Protein AF-K0T7V9-F1 (afdb_monomer_lite)

Structure (mmCIF, N/CA/C/O backbone):
data_AF-K0T7V9-F1
#
_entry.id   AF-K0T7V9-F1
#
loop_
_atom_site.group_PDB
_atom_site.id
_atom_site.type_symbol
_atom_site.label_atom_id
_atom_site.label_alt_id
_atom_site.label_comp_id
_atom_site.label_asym_id
_atom_site.label_entity_id
_atom_site.label_seq_id
_atom_site.pdbx_PDB_ins_code
_atom_site.Cartn_x
_atom_site.Cartn_y
_atom_site.Cartn_z
_atom_site.occupancy
_atom_site.B_iso_or_equiv
_atom_site.auth_seq_id
_atom_site.auth_comp_id
_atom_site.auth_asym_id
_atom_site.auth_atom_id
_atom_site.pdbx_PDB_model_num
ATOM 1 N N . MET A 1 1 ? -18.370 13.567 16.093 1.00 39.47 1 MET A N 1
ATOM 2 C CA . MET A 1 1 ? -17.432 13.351 14.976 1.00 39.47 1 MET A CA 1
ATOM 3 C C . MET A 1 1 ? -16.786 14.687 14.687 1.00 39.47 1 MET A C 1
ATOM 5 O O . MET A 1 1 ? -17.457 15.531 14.109 1.00 39.47 1 MET A O 1
ATOM 9 N N . ASP A 1 2 ? -15.537 14.878 15.103 1.00 28.16 2 ASP A N 1
ATOM 10 C CA . ASP A 1 2 ? -14.695 15.935 14.540 1.00 28.16 2 ASP A CA 1
ATOM 11 C C . ASP A 1 2 ? -13.998 15.331 13.321 1.00 28.16 2 ASP A C 1
ATOM 13 O O . ASP A 1 2 ? -12.898 14.793 13.402 1.00 28.16 2 ASP A O 1
ATOM 17 N N . VAL A 1 3 ? -14.702 15.325 12.187 1.00 36.06 3 VAL A N 1
ATOM 18 C CA . VAL A 1 3 ? -14.041 15.102 10.898 1.00 36.06 3 VAL A CA 1
ATOM 19 C C . VAL A 1 3 ? -13.140 16.321 10.691 1.00 36.06 3 VAL A C 1
ATOM 21 O O . VAL A 1 3 ? -13.656 17.438 10.788 1.00 36.06 3 VAL A O 1
ATOM 24 N N . PRO A 1 4 ? -11.824 16.163 10.452 1.00 30.08 4 PRO A N 1
ATOM 25 C CA . PRO A 1 4 ? -10.935 17.298 10.247 1.00 30.08 4 PRO A CA 1
ATOM 26 C C . PRO A 1 4 ? -11.534 18.259 9.217 1.00 30.08 4 PRO A C 1
ATOM 28 O O . PRO A 1 4 ? -11.883 17.857 8.106 1.00 30.08 4 PRO A O 1
ATOM 31 N N . THR A 1 5 ? -11.675 19.532 9.591 1.00 34.44 5 THR A N 1
ATOM 32 C CA . THR A 1 5 ? -12.405 20.561 8.828 1.00 34.44 5 THR A CA 1
ATOM 33 C C . THR A 1 5 ? -11.849 20.781 7.413 1.00 34.44 5 THR A C 1
ATOM 35 O O . THR A 1 5 ? -12.513 21.382 6.579 1.00 34.44 5 THR A O 1
ATOM 38 N N . SER A 1 6 ? -10.665 20.245 7.101 1.00 36.41 6 SER A N 1
ATOM 39 C CA . SER A 1 6 ? -10.058 20.250 5.765 1.00 36.41 6 SER A CA 1
ATOM 40 C C . SER A 1 6 ? -10.760 19.357 4.730 1.00 36.41 6 SER A C 1
ATOM 42 O O . SER A 1 6 ? -10.364 19.378 3.569 1.00 36.41 6 SER A O 1
ATOM 44 N N . TYR A 1 7 ? -11.766 18.566 5.122 1.00 37.56 7 TYR A N 1
ATOM 45 C CA . TYR A 1 7 ? -12.492 17.638 4.237 1.00 37.56 7 TYR A CA 1
ATOM 46 C C . TYR A 1 7 ? -13.877 18.128 3.795 1.00 37.56 7 TYR A C 1
ATOM 48 O O . TYR A 1 7 ? -14.579 17.438 3.053 1.00 37.56 7 TYR A O 1
ATOM 56 N N . HIS A 1 8 ? -14.283 19.316 4.231 1.00 38.56 8 HIS A N 1
ATOM 57 C CA . HIS A 1 8 ? -15.544 19.921 3.839 1.00 38.56 8 HIS A CA 1
ATOM 58 C C . HIS A 1 8 ? -15.284 20.991 2.789 1.00 38.56 8 HIS A C 1
ATOM 60 O O . HIS A 1 8 ? -14.971 22.111 3.157 1.00 38.56 8 HIS A O 1
ATOM 66 N N . GLU A 1 9 ? -15.399 20.646 1.505 1.00 38.31 9 GLU A N 1
ATOM 67 C CA . GLU A 1 9 ? -16.155 21.428 0.513 1.00 38.31 9 GLU A CA 1
ATOM 68 C C . GLU A 1 9 ? -15.968 20.863 -0.907 1.00 38.31 9 GLU A C 1
ATOM 70 O O . GLU A 1 9 ? -14.867 20.541 -1.337 1.00 38.31 9 GLU A O 1
ATOM 75 N N . GLU A 1 10 ? -17.098 20.763 -1.612 1.00 38.19 10 GLU A N 1
ATOM 76 C CA . GLU A 1 10 ? -17.271 20.420 -3.031 1.00 38.19 10 GLU A CA 1
ATOM 77 C C . GLU A 1 10 ? -17.163 18.929 -3.429 1.00 38.19 10 GLU A C 1
ATOM 79 O O . GLU A 1 10 ? -16.102 18.384 -3.706 1.00 38.19 10 GLU A O 1
ATOM 84 N N . TYR A 1 11 ? -18.349 18.314 -3.573 1.00 36.91 11 TYR A N 1
ATOM 85 C CA . TYR A 1 11 ? -18.648 16.985 -4.137 1.00 36.91 11 TYR A CA 1
ATOM 86 C C . TYR A 1 11 ? -18.314 15.769 -3.252 1.00 36.91 11 TYR A C 1
ATOM 88 O O . TYR A 1 11 ? -17.243 15.186 -3.328 1.00 36.91 11 TYR A O 1
ATOM 96 N N . GLY A 1 12 ? -19.298 15.323 -2.455 1.00 39.62 12 GLY A N 1
ATOM 97 C CA . GLY A 1 12 ? -19.346 13.958 -1.910 1.00 39.62 12 GLY A CA 1
ATOM 98 C C . GLY A 1 12 ? -18.107 13.526 -1.117 1.00 39.62 12 GLY A C 1
ATOM 99 O O . GLY A 1 12 ? -17.434 12.580 -1.504 1.00 39.62 12 GLY A O 1
ATOM 100 N N . ALA A 1 13 ? -17.828 14.168 0.021 1.00 38.69 13 ALA A N 1
ATOM 101 C CA . ALA A 1 13 ? -16.636 13.905 0.843 1.00 38.69 13 ALA A CA 1
ATOM 102 C C . ALA A 1 13 ? -16.494 12.449 1.357 1.00 38.69 13 ALA A C 1
ATOM 104 O O . ALA A 1 13 ? -15.407 12.038 1.746 1.00 38.69 13 ALA A O 1
ATOM 105 N N . LEU A 1 14 ? -17.563 11.641 1.315 1.00 44.44 14 LEU A N 1
ATOM 106 C CA . LEU A 1 14 ? -17.523 10.199 1.616 1.00 44.44 14 LEU A CA 1
ATOM 107 C C . LEU A 1 14 ? -17.459 9.301 0.371 1.00 44.44 14 LEU A C 1
ATOM 109 O O . LEU A 1 14 ? -17.225 8.105 0.494 1.00 44.44 14 LEU A O 1
ATOM 113 N N . GLN A 1 15 ? -17.635 9.856 -0.830 1.00 42.88 15 GLN A N 1
ATOM 114 C CA . GLN A 1 15 ? -17.506 9.112 -2.085 1.00 42.88 15 GLN A CA 1
ATOM 115 C C . GLN A 1 15 ? -16.033 8.841 -2.443 1.00 42.88 15 GLN A C 1
ATOM 117 O O . GLN A 1 15 ? -15.761 7.919 -3.205 1.00 42.88 15 GLN A O 1
ATOM 122 N N . PHE A 1 16 ? -15.093 9.603 -1.862 1.00 41.16 16 PHE A N 1
ATOM 123 C CA . PHE A 1 16 ? -13.664 9.586 -2.212 1.00 41.16 16 PHE A CA 1
ATOM 124 C C . PHE A 1 16 ? -12.703 9.398 -1.035 1.00 41.16 16 PHE A C 1
ATOM 126 O O . PHE A 1 16 ? -11.505 9.615 -1.186 1.00 41.16 16 PHE A O 1
ATOM 133 N N . GLY A 1 17 ? -13.179 8.933 0.117 1.00 50.97 17 GLY A N 1
ATOM 134 C CA . GLY A 1 17 ? -12.292 8.308 1.092 1.00 50.97 17 GLY A CA 1
ATOM 135 C C . GLY A 1 17 ? -12.333 6.792 0.931 1.00 50.97 17 GLY A C 1
ATOM 136 O O . GLY A 1 17 ? -12.879 6.152 1.829 1.00 50.97 17 GLY A O 1
ATOM 137 N N . PRO A 1 18 ? -11.804 6.170 -0.152 1.00 53.16 18 PRO A N 1
ATOM 138 C CA . PRO A 1 18 ? -11.846 4.714 -0.317 1.00 53.16 18 PRO A CA 1
ATOM 139 C C . PRO A 1 18 ? -11.142 3.973 0.830 1.00 53.16 18 PRO A C 1
ATOM 141 O O . PRO A 1 18 ? -11.230 2.753 0.923 1.00 53.16 18 PRO A O 1
ATOM 144 N N . PHE A 1 19 ? -10.486 4.687 1.742 1.00 64.25 19 PHE A N 1
ATOM 145 C CA . PHE A 1 19 ? -9.672 4.154 2.823 1.00 64.25 19 PHE A CA 1
ATOM 146 C C . PHE A 1 19 ? -10.293 4.306 4.220 1.00 64.25 19 PHE A C 1
ATOM 148 O O . PHE A 1 19 ? -9.683 3.878 5.195 1.00 64.25 19 PHE A O 1
ATOM 155 N N . LEU A 1 20 ? -11.518 4.840 4.343 1.00 65.00 20 LEU A N 1
ATOM 156 C CA . LEU A 1 20 ? -12.219 4.920 5.632 1.00 65.00 20 LEU A CA 1
ATOM 157 C C . LEU A 1 20 ? -12.684 3.527 6.097 1.00 65.00 20 LEU A C 1
ATOM 159 O O . LEU A 1 20 ? -13.816 3.119 5.850 1.00 65.00 20 LEU A O 1
ATOM 163 N N . GLY A 1 21 ? -11.793 2.783 6.757 1.00 75.12 21 GLY A N 1
ATOM 164 C CA . GLY A 1 21 ? -12.106 1.492 7.382 1.00 75.12 21 GLY A CA 1
ATOM 165 C C . GLY A 1 21 ? -12.499 1.608 8.853 1.00 75.12 21 GLY A C 1
ATOM 166 O O . GLY A 1 21 ? -13.375 0.887 9.326 1.00 75.12 21 GLY A O 1
ATOM 167 N N . ASN A 1 22 ? -11.897 2.547 9.586 1.00 85.94 22 ASN A N 1
ATOM 168 C CA . ASN A 1 22 ? -12.058 2.624 11.035 1.00 85.94 22 ASN A CA 1
ATOM 169 C C . ASN A 1 22 ? -13.206 3.543 11.478 1.00 85.94 22 ASN A C 1
ATOM 171 O O . ASN A 1 22 ? -12.996 4.562 12.129 1.00 85.94 22 ASN A O 1
ATOM 175 N N . ILE A 1 23 ? -14.438 3.184 11.116 1.00 90.50 23 ILE A N 1
ATOM 176 C CA . ILE A 1 23 ? -15.640 3.954 11.468 1.00 90.50 23 ILE A CA 1
ATOM 177 C C . ILE A 1 23 ? -16.393 3.273 12.613 1.00 90.50 23 ILE A C 1
ATOM 179 O O . ILE A 1 23 ? -16.667 2.076 12.562 1.00 90.50 23 ILE A O 1
ATOM 183 N N . SER A 1 24 ? -16.788 4.038 13.627 1.00 91.75 24 SER A N 1
ATOM 184 C CA . SER A 1 24 ? -17.735 3.594 14.653 1.00 91.75 24 SER A CA 1
ATOM 185 C C . SER A 1 24 ? -18.966 4.496 14.637 1.00 91.75 24 SER A C 1
ATOM 187 O O . SER A 1 24 ? -18.847 5.719 14.523 1.00 91.75 24 SER A O 1
ATOM 189 N N . ILE A 1 25 ? -20.157 3.899 14.713 1.00 94.25 25 ILE A N 1
ATOM 190 C CA . ILE A 1 25 ? -21.420 4.635 14.818 1.00 94.25 25 ILE A CA 1
ATOM 191 C C . ILE A 1 25 ? -21.902 4.492 16.253 1.00 94.25 25 ILE A C 1
ATOM 193 O O . ILE A 1 25 ? -22.121 3.380 16.725 1.00 94.25 25 ILE A O 1
ATOM 197 N N . ALA A 1 26 ? -22.089 5.619 16.938 1.00 94.25 26 ALA A N 1
ATOM 198 C CA . ALA A 1 26 ? -22.570 5.604 18.311 1.00 94.25 26 ALA A CA 1
ATOM 199 C C . ALA A 1 26 ? -23.939 4.889 18.403 1.00 94.25 26 ALA A C 1
ATOM 201 O O . ALA A 1 26 ? -24.798 5.110 17.536 1.00 94.25 26 ALA A O 1
ATOM 202 N N . PRO A 1 27 ? -24.179 4.050 19.430 1.00 94.81 27 PRO A N 1
ATOM 203 C CA . PRO A 1 27 ? -25.434 3.310 19.567 1.00 94.81 27 PRO A CA 1
ATOM 204 C C . PRO A 1 27 ? -26.686 4.203 19.572 1.00 94.81 27 PRO A C 1
ATOM 206 O O . PRO A 1 27 ? -27.735 3.807 19.061 1.00 94.81 27 PRO A O 1
ATOM 209 N N . ASP A 1 28 ? -26.563 5.415 20.110 1.00 95.12 28 ASP A N 1
ATOM 210 C CA . ASP A 1 28 ? -27.604 6.440 20.227 1.00 95.12 28 ASP A CA 1
ATOM 211 C C . ASP A 1 28 ? -27.700 7.376 19.006 1.00 95.12 28 ASP A C 1
ATOM 213 O O . ASP A 1 28 ? -28.515 8.298 18.990 1.00 95.12 28 ASP A O 1
ATOM 217 N N . SER A 1 29 ? -26.911 7.132 17.954 1.00 96.19 29 SER A N 1
ATOM 218 C CA . SER A 1 29 ? -26.945 7.921 16.723 1.00 96.19 29 SER A CA 1
ATOM 219 C C . SER A 1 29 ? -28.342 7.944 16.089 1.00 96.19 29 SER A C 1
ATOM 221 O O . SER A 1 29 ? -28.994 6.906 15.934 1.00 96.19 29 SER A O 1
ATOM 223 N N . SER A 1 30 ? -28.768 9.127 15.640 1.00 96.56 30 SER A N 1
ATOM 224 C CA . SER A 1 30 ? -30.045 9.354 14.950 1.00 96.56 30 SER A CA 1
ATOM 225 C C . SER A 1 30 ? -30.048 8.942 13.472 1.00 96.56 30 SER A C 1
ATOM 227 O O . SER A 1 30 ? -31.074 9.085 12.806 1.00 96.56 30 SER A O 1
ATOM 229 N N . ILE A 1 31 ? -28.929 8.427 12.945 1.00 95.75 31 ILE A N 1
ATOM 230 C CA . ILE A 1 31 ? -28.863 7.889 11.581 1.00 95.75 31 ILE A CA 1
ATOM 231 C C . ILE A 1 31 ? -29.874 6.740 11.457 1.00 95.75 31 ILE A C 1
ATOM 233 O O . ILE A 1 31 ? -29.932 5.859 12.317 1.00 95.75 31 ILE A O 1
ATOM 237 N N . HIS A 1 32 ? -30.668 6.760 10.387 1.00 96.50 32 HIS A N 1
ATOM 238 C CA . HIS A 1 32 ? -31.602 5.693 10.022 1.00 96.50 32 HIS A CA 1
ATOM 239 C C . HIS A 1 32 ? -31.032 4.827 8.886 1.00 96.50 32 HIS A C 1
ATOM 241 O O . HIS A 1 32 ? -30.158 5.278 8.144 1.00 96.50 32 HIS A O 1
ATOM 247 N N . GLU A 1 33 ? -31.567 3.613 8.697 1.00 96.25 33 GLU A N 1
ATOM 248 C CA . GLU A 1 33 ? -31.012 2.608 7.767 1.00 96.25 33 GLU A CA 1
ATOM 249 C C . GLU A 1 33 ? -30.789 3.157 6.350 1.00 96.25 33 GLU A C 1
ATOM 251 O O . GLU A 1 33 ? -29.688 3.062 5.829 1.00 96.25 33 GLU A O 1
ATOM 256 N N . GLY A 1 34 ? -31.782 3.830 5.753 1.00 95.56 34 GLY A N 1
ATOM 257 C CA . GLY A 1 34 ? -31.631 4.361 4.389 1.00 95.56 34 GLY A CA 1
ATOM 258 C C . GLY A 1 34 ? -30.541 5.435 4.237 1.00 95.56 34 GLY A C 1
ATOM 259 O O . GLY A 1 34 ? -29.932 5.549 3.177 1.00 95.56 34 GLY A O 1
ATOM 260 N N . ALA A 1 35 ? -30.252 6.213 5.290 1.00 95.19 35 ALA A N 1
ATOM 261 C CA . ALA A 1 35 ? -29.149 7.175 5.270 1.00 95.19 35 ALA A CA 1
ATOM 262 C C . ALA A 1 35 ? -27.807 6.450 5.400 1.00 95.19 35 ALA A C 1
ATOM 264 O O . ALA A 1 35 ? -26.856 6.794 4.703 1.00 95.19 35 ALA A O 1
ATOM 265 N N . TYR A 1 36 ? -27.747 5.422 6.250 1.00 94.31 36 TYR A N 1
ATOM 266 C CA . TYR A 1 36 ? -26.579 4.557 6.365 1.00 94.31 36 TYR A CA 1
ATOM 267 C C . TYR A 1 36 ? -26.266 3.844 5.045 1.00 94.31 36 TYR A C 1
ATOM 269 O O . TYR A 1 36 ? -25.131 3.912 4.588 1.00 94.31 36 TYR A O 1
ATOM 277 N N . GLU A 1 37 ? -27.262 3.242 4.394 1.00 94.31 37 GLU A N 1
ATOM 278 C CA . GLU A 1 37 ? -27.114 2.597 3.086 1.00 94.31 37 GLU A CA 1
ATOM 279 C C . GLU A 1 37 ? -26.572 3.576 2.035 1.00 94.31 37 GLU A C 1
ATOM 281 O O . GLU A 1 37 ? -25.645 3.243 1.303 1.00 94.31 37 GLU A O 1
ATOM 286 N N . GLY A 1 38 ? -27.080 4.813 2.002 1.00 92.19 38 GLY A N 1
ATOM 287 C CA . GLY A 1 38 ? -26.585 5.842 1.085 1.00 92.19 38 GLY A CA 1
ATOM 288 C C . GLY A 1 38 ? -25.145 6.287 1.373 1.00 92.19 38 GLY A C 1
ATOM 289 O O . GLY A 1 38 ? -24.341 6.414 0.450 1.00 92.19 38 GLY A O 1
ATOM 290 N N . MET A 1 39 ? -24.798 6.519 2.643 1.00 90.69 39 MET A N 1
ATOM 291 C CA . MET A 1 39 ? -23.477 7.030 3.045 1.00 90.69 39 MET A CA 1
ATOM 292 C C . MET A 1 39 ? -22.390 5.948 3.047 1.00 90.69 39 MET A C 1
ATOM 294 O O . MET A 1 39 ? -21.248 6.220 2.686 1.00 90.69 39 MET A O 1
ATOM 298 N N . PHE A 1 40 ? -22.743 4.724 3.434 1.00 91.56 40 PHE A N 1
ATOM 299 C CA . PHE A 1 40 ? -21.835 3.599 3.663 1.00 91.56 40 PHE A CA 1
ATOM 300 C C . PHE A 1 40 ? -22.206 2.393 2.794 1.00 91.56 40 PHE A C 1
ATOM 302 O O . PHE A 1 40 ? -22.075 1.245 3.220 1.00 91.56 40 PHE A O 1
ATOM 309 N N . HIS A 1 41 ? -22.643 2.644 1.557 1.00 91.44 41 HIS A N 1
ATOM 310 C CA . HIS A 1 41 ? -23.104 1.612 0.623 1.00 91.44 41 HIS A CA 1
ATOM 311 C C . HIS A 1 41 ? -22.140 0.417 0.519 1.00 91.44 41 HIS A C 1
ATOM 313 O O . HIS A 1 41 ? -22.583 -0.726 0.518 1.00 91.44 41 HIS A O 1
ATOM 319 N N . GLY A 1 42 ? -20.820 0.649 0.510 1.00 90.38 42 GLY A N 1
ATOM 320 C CA . GLY A 1 42 ? -19.815 -0.419 0.452 1.00 90.38 42 GLY A CA 1
ATOM 321 C C . GLY A 1 42 ? -19.870 -1.401 1.631 1.00 90.38 42 GLY A C 1
ATOM 322 O O . GLY A 1 42 ? -19.662 -2.596 1.433 1.00 90.38 42 GLY A O 1
ATOM 323 N N . PHE A 1 43 ? -20.194 -0.924 2.836 1.00 93.62 43 PHE A N 1
ATOM 324 C CA . PHE A 1 43 ? -20.402 -1.767 4.017 1.00 93.62 43 PHE A CA 1
ATOM 325 C C . PHE A 1 43 ? -21.731 -2.524 3.926 1.00 93.62 43 PHE A C 1
ATOM 327 O O . PHE A 1 43 ? -21.770 -3.739 4.137 1.00 93.62 43 PHE A O 1
ATOM 334 N N . TYR A 1 44 ? -22.800 -1.822 3.539 1.00 94.44 44 TYR A N 1
ATOM 335 C CA . TYR A 1 44 ? -24.139 -2.392 3.398 1.00 94.44 44 TYR A CA 1
ATOM 336 C C . TYR A 1 44 ? -24.184 -3.523 2.357 1.00 94.44 44 TYR A C 1
ATOM 338 O O . TYR A 1 44 ? -24.633 -4.627 2.663 1.00 94.44 44 TYR A O 1
ATOM 346 N N . TYR A 1 45 ? -23.622 -3.306 1.160 1.00 95.00 45 TYR A N 1
ATOM 347 C CA . TYR A 1 45 ? -23.546 -4.316 0.094 1.00 95.00 45 TYR A CA 1
ATOM 348 C C . TYR A 1 45 ? -22.728 -5.555 0.480 1.00 95.00 45 TYR A C 1
ATOM 350 O O . TYR A 1 45 ? -22.916 -6.623 -0.101 1.00 95.00 45 TYR A O 1
ATOM 358 N N . ARG A 1 46 ? -21.838 -5.436 1.471 1.00 95.25 46 ARG A N 1
ATOM 359 C CA . ARG A 1 46 ? -21.068 -6.552 2.041 1.00 95.25 46 ARG A CA 1
ATOM 360 C C . ARG A 1 46 ? -21.727 -7.163 3.285 1.00 95.25 46 ARG A C 1
ATOM 362 O O . ARG A 1 46 ? -21.121 -7.991 3.959 1.00 95.25 46 ARG A O 1
ATOM 369 N N . GLY A 1 47 ? -22.974 -6.792 3.582 1.00 96.19 47 GLY A N 1
ATOM 370 C CA . GLY A 1 47 ? -23.785 -7.381 4.649 1.00 96.19 47 GLY A CA 1
ATOM 371 C C . GLY A 1 47 ? -23.540 -6.801 6.046 1.00 96.19 47 GLY A C 1
ATOM 372 O O . GLY A 1 47 ? -23.930 -7.418 7.045 1.00 96.19 47 GLY A O 1
ATOM 373 N N . CYS A 1 48 ? -22.893 -5.638 6.155 1.00 96.31 48 CYS A N 1
ATOM 374 C CA . CYS A 1 48 ? -22.787 -4.914 7.416 1.00 96.31 48 CYS A CA 1
ATOM 375 C C . CYS A 1 48 ? -23.933 -3.898 7.522 1.00 96.31 48 CYS A C 1
ATOM 377 O O . CYS A 1 48 ? -23.934 -2.888 6.829 1.00 96.31 48 CYS A O 1
ATOM 379 N N . THR A 1 49 ? -24.939 -4.197 8.344 1.00 96.88 49 THR A N 1
ATOM 380 C CA . THR A 1 49 ? -26.109 -3.328 8.555 1.00 96.88 49 THR A CA 1
ATOM 381 C C . THR A 1 49 ? -25.806 -2.211 9.554 1.00 96.88 49 THR A C 1
ATOM 383 O O . THR A 1 49 ? -24.852 -2.311 10.335 1.00 96.88 49 THR A O 1
ATOM 386 N N . LEU A 1 50 ? -26.656 -1.179 9.606 1.00 97.06 50 LEU A N 1
ATOM 387 C CA . LEU A 1 50 ? -26.506 -0.097 10.586 1.00 97.06 50 LEU A CA 1
ATOM 388 C C . LEU A 1 50 ? -26.497 -0.618 12.030 1.00 97.06 50 LEU A C 1
ATOM 390 O O . LEU A 1 50 ? -25.658 -0.200 12.823 1.00 97.06 50 LEU A O 1
ATOM 394 N N . ASP A 1 51 ? -27.390 -1.551 12.372 1.00 97.81 51 ASP A N 1
ATOM 395 C CA . ASP A 1 51 ? -27.451 -2.147 13.715 1.00 97.81 51 ASP A CA 1
ATOM 396 C C . ASP A 1 51 ? -26.156 -2.870 14.096 1.00 97.81 51 ASP A C 1
ATOM 398 O O . ASP A 1 51 ? -25.712 -2.787 15.243 1.00 97.81 51 ASP A O 1
ATOM 402 N N . ARG A 1 52 ? -25.512 -3.546 13.133 1.00 97.19 52 ARG A N 1
ATOM 403 C CA . ARG A 1 52 ? -24.215 -4.193 13.360 1.00 97.19 52 ARG A CA 1
ATOM 404 C C . ARG A 1 52 ? -23.124 -3.156 13.581 1.00 97.19 52 ARG A C 1
ATOM 406 O O . ARG A 1 52 ? -22.356 -3.317 14.518 1.00 97.19 52 ARG A O 1
ATOM 413 N N . MET A 1 53 ? -23.105 -2.073 12.803 1.00 96.56 53 MET A N 1
ATOM 414 C CA . MET A 1 53 ? -22.158 -0.970 13.006 1.00 96.56 53 MET A CA 1
ATOM 415 C C . MET A 1 53 ? -22.371 -0.234 14.334 1.00 96.56 53 MET A C 1
ATOM 417 O O . MET A 1 53 ? -21.402 0.088 15.015 1.00 96.56 53 MET A O 1
ATOM 421 N N . LYS A 1 54 ? -23.622 -0.013 14.753 1.00 96.31 54 LYS A N 1
ATOM 422 C CA . LYS A 1 54 ? -23.954 0.541 16.078 1.00 96.31 54 LYS A CA 1
ATOM 423 C C . LYS A 1 54 ? -23.528 -0.375 17.222 1.00 96.31 54 LYS A C 1
ATOM 425 O O . LYS A 1 54 ? -23.256 0.084 18.327 1.00 96.31 54 LYS A O 1
ATOM 430 N N . ALA A 1 55 ? -23.490 -1.678 16.967 1.00 96.88 55 ALA A N 1
ATOM 431 C CA . ALA A 1 55 ? -23.030 -2.691 17.902 1.00 96.88 55 ALA A CA 1
ATOM 432 C C . ALA A 1 55 ? -21.602 -3.178 17.594 1.00 96.88 55 ALA A C 1
ATOM 434 O O . ALA A 1 55 ? -21.233 -4.239 18.092 1.00 96.88 55 ALA A O 1
ATOM 435 N N . ARG A 1 56 ? -20.806 -2.439 16.800 1.00 96.12 56 ARG A N 1
ATOM 436 C CA . ARG A 1 56 ? -19.535 -2.922 16.223 1.00 96.12 56 ARG A CA 1
ATOM 437 C C . ARG A 1 56 ? -18.588 -3.499 17.268 1.00 96.12 56 ARG A C 1
ATOM 439 O O . ARG A 1 56 ? -18.028 -4.563 17.039 1.00 96.12 56 ARG A O 1
ATOM 446 N N . PHE A 1 57 ? -18.451 -2.822 18.407 1.00 96.75 57 PHE A N 1
ATOM 447 C CA . PHE A 1 57 ? -17.586 -3.249 19.511 1.00 96.75 57 PHE A CA 1
ATOM 448 C C . PHE A 1 57 ? -18.349 -3.862 20.689 1.00 96.75 57 PHE A C 1
ATOM 450 O O . PHE A 1 57 ? -17.785 -4.101 21.755 1.00 96.75 57 PHE A O 1
ATOM 457 N N . ARG A 1 58 ? -19.649 -4.145 20.530 1.00 96.25 58 ARG A N 1
ATOM 458 C CA . ARG A 1 58 ? -20.428 -4.787 21.589 1.00 96.25 58 ARG A CA 1
ATOM 459 C C . ARG A 1 58 ? -19.831 -6.169 21.851 1.00 96.25 58 ARG A C 1
ATOM 461 O O . ARG A 1 58 ? -19.836 -7.003 20.957 1.00 96.25 58 ARG A O 1
ATOM 468 N N . GLN A 1 59 ? -19.391 -6.399 23.090 1.00 96.69 59 GLN A N 1
ATOM 469 C CA . GLN A 1 59 ? -18.690 -7.619 23.528 1.00 96.69 59 GLN A CA 1
ATOM 470 C C . GLN A 1 59 ? -17.259 -7.774 22.984 1.00 96.69 59 GLN A C 1
ATOM 472 O O . GLN A 1 59 ? -16.684 -8.841 23.146 1.00 96.69 59 GLN A O 1
ATOM 477 N N . LEU A 1 60 ? -16.667 -6.716 22.420 1.00 97.88 60 LEU A N 1
ATOM 478 C CA . LEU A 1 60 ? -15.281 -6.693 21.945 1.00 97.88 60 LEU A CA 1
ATOM 479 C C . LEU A 1 60 ? -14.487 -5.608 22.693 1.00 97.88 60 LEU A C 1
ATOM 481 O O . LEU A 1 60 ? -14.132 -4.581 22.107 1.00 97.88 60 LEU A O 1
ATOM 485 N N . PRO A 1 61 ? -14.227 -5.796 24.003 1.00 97.19 61 PRO A N 1
ATOM 486 C CA . PRO A 1 61 ? -13.614 -4.763 24.838 1.00 97.19 61 PRO A CA 1
ATOM 487 C C . PRO A 1 61 ? -12.224 -4.356 24.340 1.00 97.19 61 PRO A C 1
ATOM 489 O O . PRO A 1 61 ? -11.863 -3.186 24.426 1.00 97.19 61 PRO A O 1
ATOM 492 N N . LEU A 1 62 ? -11.452 -5.291 23.774 1.00 98.00 62 LEU A N 1
ATOM 493 C CA . LEU A 1 62 ? -10.134 -4.981 23.229 1.00 98.00 62 LEU A CA 1
ATOM 494 C C . LEU A 1 62 ? -10.223 -4.088 21.982 1.00 98.00 62 LEU A C 1
ATOM 496 O O . LEU A 1 62 ? -9.442 -3.148 21.865 1.00 98.00 62 LEU A O 1
ATOM 500 N N . HIS A 1 63 ? -11.178 -4.330 21.075 1.00 97.44 63 HIS A N 1
ATOM 501 C CA . HIS A 1 63 ? -11.394 -3.461 19.912 1.00 97.44 63 HIS A CA 1
ATOM 502 C C . HIS A 1 63 ? -11.804 -2.054 20.328 1.00 97.44 63 HIS A C 1
ATOM 504 O O . HIS A 1 63 ? -11.253 -1.099 19.789 1.00 97.44 63 HIS A O 1
ATOM 510 N N . GLU A 1 64 ? -12.732 -1.929 21.282 1.00 96.38 64 GLU A N 1
ATOM 511 C CA . GLU A 1 64 ? -13.180 -0.633 21.810 1.00 96.38 64 GLU A CA 1
ATOM 512 C C . GLU A 1 64 ? -12.008 0.140 22.425 1.00 96.38 64 GLU A C 1
ATOM 514 O O . GLU A 1 64 ? -11.739 1.273 22.037 1.00 96.38 64 GLU A O 1
ATOM 519 N N . ILE A 1 65 ? -11.232 -0.512 23.297 1.00 95.94 65 ILE A N 1
ATOM 520 C CA . ILE A 1 65 ? -10.045 0.077 23.925 1.00 95.94 65 ILE A CA 1
ATOM 521 C C . ILE A 1 65 ? -9.001 0.482 22.872 1.00 95.94 65 ILE A C 1
ATOM 523 O O . ILE A 1 65 ? -8.465 1.586 22.945 1.00 95.94 65 ILE A O 1
ATOM 527 N N . CYS A 1 66 ? -8.702 -0.370 21.885 1.00 96.31 66 CYS A N 1
ATOM 528 C CA . CYS A 1 66 ? -7.769 -0.039 20.803 1.00 96.31 66 CYS A CA 1
ATOM 529 C C . CYS A 1 66 ? -8.276 1.126 19.943 1.00 96.31 66 CYS A C 1
ATOM 531 O O . CYS A 1 66 ? -7.485 1.988 19.558 1.00 96.31 66 CYS A O 1
ATOM 533 N N . PHE A 1 67 ? -9.577 1.172 19.649 1.00 95.06 67 PHE A N 1
ATOM 534 C CA . PHE A 1 67 ? -10.206 2.258 18.903 1.00 95.06 67 PHE A CA 1
ATOM 535 C C . PHE A 1 67 ? -10.079 3.584 19.656 1.00 95.06 67 PHE A C 1
ATOM 537 O O . PHE A 1 67 ? -9.636 4.582 19.089 1.00 95.06 67 PHE A O 1
ATOM 544 N N . ASP A 1 68 ? -10.404 3.582 20.943 1.00 93.44 68 ASP A N 1
ATOM 545 C CA . ASP A 1 68 ? -10.346 4.760 21.799 1.00 93.44 68 ASP A CA 1
ATOM 546 C C . ASP A 1 68 ? -8.907 5.253 22.007 1.00 93.44 68 ASP A C 1
ATOM 548 O O . ASP A 1 68 ? -8.633 6.448 21.864 1.00 93.44 68 ASP A O 1
ATOM 552 N N . TYR A 1 69 ? -7.979 4.329 22.275 1.00 92.12 69 TYR A N 1
ATOM 553 C CA . TYR A 1 69 ? -6.551 4.609 22.437 1.00 92.12 69 TYR A CA 1
ATOM 554 C C . TYR A 1 69 ? -5.958 5.280 21.194 1.00 92.12 69 TYR A C 1
ATOM 556 O O . TYR A 1 69 ? -5.239 6.279 21.278 1.00 92.12 69 TYR A O 1
ATOM 564 N N . SER A 1 70 ? -6.287 4.747 20.018 1.00 88.12 70 SER A N 1
ATOM 565 C CA . SER A 1 70 ? -5.646 5.167 18.773 1.00 88.12 70 SER A CA 1
ATOM 566 C C . SER A 1 70 ? -6.256 6.435 18.172 1.00 88.12 70 SER A C 1
ATOM 568 O O . SER A 1 70 ? -5.621 7.086 17.350 1.00 88.12 70 SER A O 1
ATOM 570 N N . ASN A 1 71 ? -7.457 6.830 18.602 1.00 84.50 71 ASN A N 1
ATOM 571 C CA . ASN A 1 71 ? -8.063 8.104 18.209 1.00 84.50 71 ASN A CA 1
ATOM 572 C C . ASN A 1 71 ? -7.822 9.234 19.230 1.00 84.50 71 ASN A C 1
ATOM 574 O O . ASN A 1 71 ? -8.364 10.322 19.067 1.00 84.50 71 ASN A O 1
ATOM 578 N N . GLN A 1 72 ? -7.028 8.995 20.285 1.00 74.44 72 GLN A N 1
ATOM 579 C CA . GLN A 1 72 ? -6.676 9.985 21.321 1.00 74.44 72 GLN A CA 1
ATOM 580 C C . GLN A 1 72 ? -7.885 10.661 22.005 1.00 74.44 72 GLN A C 1
ATOM 582 O O . GLN A 1 72 ? -7.751 11.717 22.623 1.00 74.44 72 GLN A O 1
ATOM 587 N N . HIS A 1 73 ? -9.081 10.072 21.915 1.00 67.12 73 HIS A N 1
ATOM 588 C CA . HIS A 1 73 ? -10.319 10.704 22.380 1.00 67.12 73 HIS A CA 1
ATOM 589 C C . HIS A 1 73 ? -10.636 10.433 23.854 1.00 67.12 73 HIS A C 1
ATOM 591 O O . HIS A 1 73 ? -11.657 10.898 24.361 1.00 67.12 73 HIS A O 1
ATOM 597 N N . THR A 1 74 ? -9.789 9.693 24.567 1.00 68.69 74 THR A N 1
ATOM 598 C CA . THR A 1 74 ? -10.133 9.163 25.888 1.00 68.69 74 THR A CA 1
ATOM 599 C C . THR A 1 74 ? -8.931 9.080 26.828 1.00 68.69 74 THR A C 1
ATOM 601 O O . THR A 1 74 ? -7.773 9.152 26.426 1.00 68.69 74 THR A O 1
ATOM 604 N N . ASN A 1 75 ? -9.225 8.868 28.114 1.00 86.31 75 ASN A N 1
ATOM 605 C CA . ASN A 1 75 ? -8.248 8.568 29.166 1.00 86.31 75 ASN A CA 1
ATOM 606 C C . ASN A 1 75 ? -7.692 7.131 29.068 1.00 86.31 75 ASN A C 1
ATOM 608 O O . ASN A 1 75 ? -7.275 6.579 30.089 1.00 86.31 75 ASN A O 1
ATOM 612 N N . VAL A 1 76 ? -7.757 6.495 27.890 1.00 92.19 76 VAL A N 1
ATOM 613 C CA . VAL A 1 76 ? -7.319 5.110 27.729 1.00 92.19 76 VAL A CA 1
ATOM 614 C C . VAL A 1 76 ? -5.794 5.043 27.724 1.00 92.19 76 VAL A C 1
ATOM 616 O O . VAL A 1 76 ? -5.136 5.726 26.942 1.00 92.19 76 VAL A O 1
ATOM 619 N N . THR A 1 77 ? -5.220 4.217 28.597 1.00 93.88 77 THR A N 1
ATOM 620 C CA . THR A 1 77 ? -3.769 4.040 28.718 1.00 93.88 77 THR A CA 1
ATOM 621 C C . THR A 1 77 ? -3.312 2.704 28.146 1.00 93.88 77 THR A C 1
ATOM 623 O O . THR A 1 77 ? -4.084 1.752 28.014 1.00 93.88 77 THR A O 1
ATOM 626 N N . PHE A 1 78 ? -2.019 2.608 27.835 1.00 95.25 78 PHE A N 1
ATOM 627 C CA . PHE A 1 78 ? -1.412 1.370 27.348 1.00 95.25 78 PHE A CA 1
ATOM 628 C C . PHE A 1 78 ? -1.600 0.211 28.346 1.00 95.25 78 PHE A C 1
ATOM 630 O O . PHE A 1 78 ? -1.861 -0.922 27.952 1.00 95.25 78 PHE A O 1
ATOM 637 N N . GLU A 1 79 ? -1.559 0.497 29.648 1.00 96.56 79 GLU A N 1
ATOM 638 C CA . GLU A 1 79 ? -1.764 -0.480 30.721 1.00 96.56 79 GLU A CA 1
ATOM 639 C C . GLU A 1 79 ? -3.174 -1.081 30.709 1.00 96.56 79 GLU A C 1
ATOM 641 O O . GLU A 1 79 ? -3.342 -2.245 31.067 1.00 96.56 79 GLU A O 1
ATOM 646 N N . GLN A 1 80 ? -4.191 -0.331 30.274 1.00 96.38 80 GLN A N 1
ATOM 647 C CA . GLN A 1 80 ? -5.544 -0.873 30.133 1.00 96.38 80 GLN A CA 1
ATOM 648 C C . GLN A 1 80 ? -5.635 -1.867 28.974 1.00 96.38 80 GLN A C 1
ATOM 650 O O . GLN A 1 80 ? -6.300 -2.894 29.116 1.00 96.38 80 GLN A O 1
ATOM 655 N N . VAL A 1 81 ? -4.918 -1.613 27.873 1.00 96.50 81 VAL A N 1
ATOM 656 C CA . VAL A 1 81 ? -4.784 -2.583 26.776 1.00 96.50 81 VAL A CA 1
ATOM 657 C C . VAL A 1 81 ? -4.112 -3.858 27.287 1.00 96.50 81 VAL A C 1
ATOM 659 O O . VAL A 1 81 ? -4.622 -4.955 27.071 1.00 96.50 81 VAL A O 1
ATOM 662 N N . LEU A 1 82 ? -2.996 -3.717 28.014 1.00 97.69 82 LEU A N 1
ATOM 663 C CA . LEU A 1 82 ? -2.268 -4.853 28.584 1.00 97.69 82 LEU A CA 1
ATOM 664 C C . LEU A 1 82 ? -3.144 -5.676 29.524 1.00 97.69 82 LEU A C 1
ATOM 666 O O . LEU A 1 82 ? -3.195 -6.893 29.385 1.00 97.69 82 LEU A O 1
ATOM 670 N N . LYS A 1 83 ? -3.876 -5.018 30.424 1.00 97.75 83 LYS A N 1
ATOM 671 C CA . LYS A 1 83 ? -4.792 -5.692 31.341 1.00 97.75 83 LYS A CA 1
ATOM 672 C C . LYS A 1 83 ? -5.876 -6.474 30.595 1.00 97.75 83 LYS A C 1
ATOM 674 O O . LYS A 1 83 ? -6.133 -7.623 30.931 1.00 97.75 83 LYS A O 1
ATOM 679 N N . CYS A 1 84 ? -6.474 -5.891 29.552 1.00 97.50 84 CYS A N 1
ATOM 680 C CA . CYS A 1 84 ? -7.470 -6.594 28.739 1.00 97.50 84 CYS A CA 1
ATOM 681 C C . CYS A 1 84 ? -6.887 -7.855 28.074 1.00 97.50 84 CYS A C 1
ATOM 683 O O . CYS A 1 84 ? -7.566 -8.876 27.991 1.00 97.50 84 CYS A O 1
ATOM 685 N N . LEU A 1 85 ? -5.631 -7.793 27.622 1.00 97.44 85 LEU A N 1
ATOM 686 C CA . LEU A 1 85 ? -4.919 -8.928 27.026 1.00 97.44 85 LEU A CA 1
ATOM 687 C C . LEU A 1 85 ? -4.515 -9.990 28.057 1.00 97.44 85 LEU A C 1
ATOM 689 O O . LEU A 1 85 ? -4.458 -11.168 27.720 1.00 97.44 85 LEU A O 1
ATOM 693 N N . GLU A 1 86 ? -4.216 -9.593 29.295 1.00 97.50 86 GLU A N 1
ATOM 694 C CA . GLU A 1 86 ? -3.962 -10.521 30.405 1.00 97.50 86 GLU A CA 1
ATOM 695 C C . GLU A 1 86 ? -5.231 -11.283 30.797 1.00 97.50 86 GLU A C 1
ATOM 697 O O . GLU A 1 86 ? -5.171 -12.490 31.033 1.00 97.50 86 GLU A O 1
ATOM 702 N N . ASP A 1 87 ? -6.375 -10.593 30.813 1.00 97.62 87 ASP A N 1
ATOM 703 C CA . ASP A 1 87 ? -7.676 -11.189 31.117 1.00 97.62 87 ASP A CA 1
ATOM 704 C C . ASP A 1 87 ? -8.152 -12.128 29.989 1.00 97.62 87 ASP A C 1
ATOM 706 O O . ASP A 1 87 ? -8.767 -13.162 30.261 1.00 97.62 87 ASP A O 1
ATOM 710 N N . ASN A 1 88 ? -7.865 -11.793 28.723 1.00 97.44 88 ASN A N 1
ATOM 711 C CA . ASN A 1 88 ? -8.199 -12.617 27.558 1.00 97.44 88 ASN A CA 1
ATOM 712 C C . ASN A 1 88 ? -7.212 -12.406 26.393 1.00 97.44 88 ASN A C 1
ATOM 714 O O . ASN A 1 88 ? -7.399 -11.527 25.549 1.00 97.44 88 ASN A O 1
ATOM 718 N N . ALA A 1 89 ? -6.191 -13.259 26.300 1.00 97.12 89 ALA A N 1
ATOM 719 C CA . ALA A 1 89 ? -5.198 -13.175 25.227 1.00 97.12 89 ALA A CA 1
ATOM 720 C C . ALA A 1 89 ? -5.782 -13.501 23.840 1.00 97.12 89 ALA A C 1
ATOM 722 O O . ALA A 1 89 ? -5.319 -12.949 22.843 1.00 97.12 89 ALA A O 1
ATOM 723 N N . ASP A 1 90 ? -6.814 -14.348 23.769 1.00 97.75 90 ASP A N 1
ATOM 724 C CA . ASP A 1 90 ? -7.442 -14.752 22.505 1.00 97.75 90 ASP A CA 1
ATOM 725 C C . ASP A 1 90 ? -8.272 -13.623 21.874 1.00 97.75 90 ASP A C 1
ATOM 727 O O . ASP A 1 90 ? -8.567 -13.679 20.679 1.00 97.75 90 ASP A O 1
ATOM 731 N N . ALA A 1 91 ? -8.562 -12.547 22.619 1.00 97.94 91 ALA A N 1
ATOM 732 C CA . ALA A 1 91 ? -9.240 -11.357 22.101 1.00 97.94 91 ALA A CA 1
ATOM 733 C C . ALA A 1 91 ? -8.510 -10.723 20.899 1.00 97.94 91 ALA A C 1
ATOM 735 O O . ALA A 1 91 ? -9.134 -10.059 20.075 1.00 97.94 91 ALA A O 1
ATOM 736 N N . VAL A 1 92 ? -7.195 -10.947 20.741 1.00 98.19 92 VAL A N 1
ATOM 737 C CA . VAL A 1 92 ? -6.448 -10.466 19.560 1.00 98.19 92 VAL A CA 1
ATOM 738 C C . VAL A 1 92 ? -6.903 -11.120 18.253 1.00 98.19 92 VAL A C 1
ATOM 740 O O . VAL A 1 92 ? -6.702 -10.545 17.186 1.00 98.19 92 VAL A O 1
ATOM 743 N N . LEU A 1 93 ? -7.479 -12.324 18.330 1.00 98.19 93 LEU A N 1
ATOM 744 C CA . LEU A 1 93 ? -7.963 -13.098 17.186 1.00 98.19 93 LEU A CA 1
ATOM 745 C C . LEU A 1 93 ? -9.417 -12.762 16.834 1.00 98.19 93 LEU A C 1
ATOM 747 O O .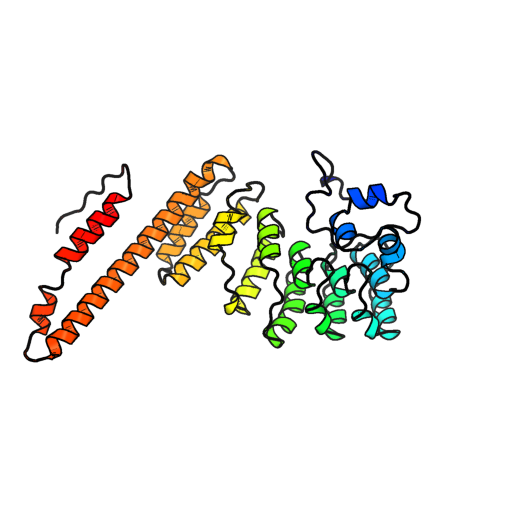 LEU A 1 93 ? -9.903 -13.167 15.777 1.00 98.19 93 LEU A O 1
ATOM 751 N N . GLU A 1 94 ? -10.129 -12.069 17.724 1.00 98.25 94 GLU A N 1
ATOM 752 C CA . GLU A 1 94 ? -11.526 -11.719 17.510 1.00 98.25 94 GLU A CA 1
ATOM 753 C C . GLU A 1 94 ? -11.655 -10.711 16.364 1.00 98.25 94 GLU A C 1
ATOM 755 O O . GLU A 1 94 ? -10.829 -9.814 16.175 1.00 98.25 94 GLU A O 1
ATOM 760 N N . LYS A 1 95 ? -12.725 -10.863 15.585 1.00 98.19 95 LYS A N 1
ATOM 761 C CA . LYS A 1 95 ? -13.061 -9.983 14.470 1.00 98.19 95 LYS A CA 1
ATOM 762 C C . LYS A 1 95 ? -14.359 -9.257 14.774 1.00 98.19 95 LYS A C 1
ATOM 764 O O . LYS A 1 95 ? -15.312 -9.864 15.262 1.00 98.19 95 LYS A O 1
ATOM 769 N N . ASP A 1 96 ? -14.403 -7.972 14.454 1.00 97.88 96 ASP A N 1
ATOM 770 C CA . ASP A 1 96 ? -15.625 -7.185 14.565 1.00 97.88 96 ASP A CA 1
ATOM 771 C C . ASP A 1 96 ? -16.630 -7.495 13.437 1.00 97.88 96 ASP A C 1
ATOM 773 O O . ASP A 1 96 ? -16.450 -8.398 12.612 1.00 97.88 96 ASP A O 1
ATOM 777 N N . CYS A 1 97 ? -17.720 -6.726 13.371 1.00 96.94 97 CYS A N 1
ATOM 778 C CA . CYS A 1 97 ? -18.753 -6.928 12.357 1.00 96.94 97 CYS A CA 1
ATOM 779 C C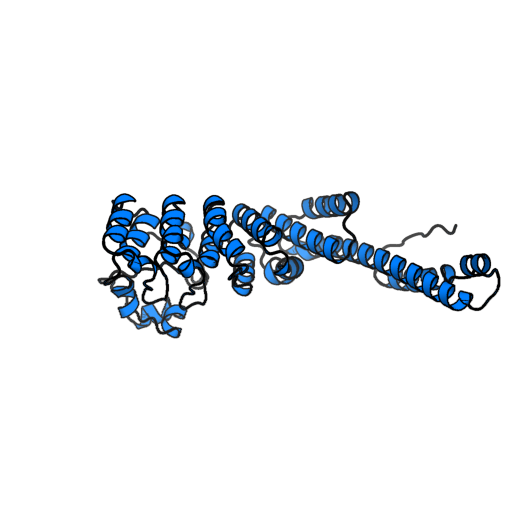 . CYS A 1 97 ? -18.310 -6.651 10.908 1.00 96.94 97 CYS A C 1
ATOM 781 O O . CYS A 1 97 ? -19.079 -6.965 9.995 1.00 96.94 97 CYS A O 1
ATOM 783 N N . ILE A 1 98 ? -17.119 -6.083 10.695 1.00 96.38 98 ILE A N 1
ATOM 784 C CA . ILE A 1 98 ? -16.503 -5.852 9.384 1.00 96.38 98 ILE A CA 1
ATOM 785 C C . ILE A 1 98 ? -15.230 -6.685 9.192 1.00 96.38 98 ILE A C 1
ATOM 787 O O . ILE A 1 98 ? -14.517 -6.496 8.214 1.00 96.38 98 ILE A O 1
ATOM 791 N N . GLY A 1 99 ? -14.964 -7.655 10.068 1.00 97.12 99 GLY A N 1
ATOM 792 C CA . GLY A 1 99 ? -13.835 -8.569 9.927 1.00 97.12 99 GLY A CA 1
ATOM 793 C C . GLY A 1 99 ? -12.499 -8.018 10.432 1.00 97.12 99 GLY A C 1
ATOM 794 O O . GLY A 1 99 ? -11.489 -8.698 10.274 1.00 97.12 99 GLY A O 1
ATOM 795 N N . MET A 1 100 ? -12.467 -6.829 11.041 1.00 97.75 100 MET A N 1
ATOM 796 C CA . MET A 1 100 ? -11.232 -6.230 11.550 1.00 97.75 100 MET A CA 1
ATOM 797 C C . MET A 1 100 ? -10.851 -6.837 12.904 1.00 97.75 100 MET A C 1
ATOM 799 O O . MET A 1 100 ? -11.673 -6.934 13.819 1.00 97.75 100 MET A O 1
ATOM 803 N N . THR A 1 101 ? -9.581 -7.216 13.043 1.00 98.44 101 THR A N 1
ATOM 804 C CA . THR A 1 101 ? -8.964 -7.561 14.338 1.00 98.44 101 THR A CA 1
ATOM 805 C C . THR A 1 101 ? -8.510 -6.289 15.067 1.00 98.44 101 THR A C 1
ATOM 807 O O . THR A 1 101 ? -8.400 -5.239 14.426 1.00 98.44 101 THR A O 1
ATOM 810 N N . PRO A 1 102 ? -8.162 -6.331 16.368 1.00 98.38 102 PRO A N 1
ATOM 811 C CA . PRO A 1 102 ? -7.605 -5.167 17.064 1.00 98.38 102 PRO A CA 1
ATOM 812 C C . PRO A 1 102 ? -6.362 -4.594 16.370 1.00 98.38 102 PRO A C 1
ATOM 814 O O . PRO A 1 102 ? -6.164 -3.382 16.347 1.00 98.38 102 PRO A O 1
ATOM 817 N N . LEU A 1 103 ? -5.562 -5.453 15.726 1.00 98.19 103 LEU A N 1
ATOM 818 C CA . LEU A 1 103 ? -4.392 -5.031 14.960 1.00 98.19 103 LEU A CA 1
ATOM 819 C C . LEU A 1 103 ? -4.772 -4.201 13.717 1.00 98.19 103 LEU A C 1
ATOM 821 O O . LEU A 1 103 ? -4.104 -3.216 13.411 1.00 98.19 103 LEU A O 1
ATOM 825 N N . HIS A 1 104 ? -5.886 -4.523 13.050 1.00 97.81 104 HIS A N 1
ATOM 826 C CA . HIS A 1 104 ? -6.428 -3.680 11.978 1.00 97.81 104 HIS A CA 1
ATOM 827 C C . HIS A 1 104 ? -6.905 -2.320 12.513 1.00 97.81 104 HIS A C 1
ATOM 829 O O . HIS A 1 104 ? -6.689 -1.298 11.864 1.00 97.81 104 HIS A O 1
ATOM 835 N N . ILE A 1 105 ? -7.551 -2.295 13.691 1.00 97.12 105 ILE A N 1
ATOM 836 C CA . ILE A 1 105 ? -8.063 -1.057 14.308 1.00 97.12 105 ILE A CA 1
ATOM 837 C C . ILE A 1 105 ? -6.929 -0.053 14.528 1.00 97.12 105 ILE A C 1
ATOM 839 O O . ILE A 1 105 ? -7.071 1.113 14.160 1.00 97.12 105 ILE A O 1
ATOM 843 N N . ILE A 1 106 ? -5.801 -0.505 15.087 1.00 97.00 106 ILE A N 1
ATOM 844 C CA . ILE A 1 106 ? -4.656 0.378 15.349 1.00 97.00 106 ILE A CA 1
ATOM 845 C C . ILE A 1 106 ? -3.897 0.743 14.065 1.00 97.00 106 ILE A C 1
ATOM 847 O O . ILE A 1 106 ? -3.402 1.863 13.955 1.00 97.00 106 ILE A O 1
ATOM 851 N N . ALA A 1 107 ? -3.854 -0.149 13.067 1.00 96.44 107 ALA A N 1
ATOM 852 C CA . ALA A 1 107 ? -3.257 0.132 11.759 1.00 96.44 107 ALA A CA 1
ATOM 853 C C . ALA A 1 107 ? -3.989 1.233 11.000 1.00 96.44 107 ALA A C 1
ATOM 855 O O . ALA A 1 107 ? -3.348 2.109 10.432 1.00 96.44 107 ALA A O 1
ATOM 856 N N . CYS A 1 108 ? -5.318 1.237 11.071 1.00 93.81 108 CYS A N 1
ATOM 857 C CA . CYS A 1 108 ? -6.157 2.242 10.428 1.00 93.81 108 CYS A CA 1
ATOM 858 C C . CYS A 1 108 ? -6.275 3.556 11.238 1.00 93.81 108 CYS A C 1
ATOM 860 O O . CYS A 1 108 ? -7.106 4.410 10.919 1.00 93.81 108 CYS A O 1
ATOM 862 N N . SER A 1 109 ? -5.517 3.716 12.324 1.00 90.81 109 SER A N 1
ATOM 863 C CA . SER A 1 109 ? -5.562 4.916 13.165 1.00 90.81 109 SER A CA 1
ATOM 864 C C . SER A 1 109 ? -4.606 6.011 12.685 1.00 90.81 109 SER A C 1
ATOM 866 O O . SER A 1 109 ? -3.838 5.807 11.750 1.00 90.81 109 SER A O 1
ATOM 868 N N . THR A 1 110 ? -4.650 7.178 13.327 1.00 87.38 110 THR A N 1
ATOM 869 C CA . THR A 1 110 ? -3.666 8.260 13.139 1.00 87.38 110 THR A CA 1
ATOM 870 C C . THR A 1 110 ? -2.573 8.262 14.211 1.00 87.38 110 THR A C 1
ATOM 872 O O . THR A 1 110 ? -1.648 9.069 14.141 1.00 87.38 110 THR A O 1
ATOM 875 N N . ASN A 1 111 ? -2.680 7.394 15.222 1.00 90.94 111 ASN A N 1
ATOM 876 C CA . ASN A 1 111 ? -1.729 7.283 16.322 1.00 90.94 111 ASN A CA 1
ATOM 877 C C . ASN A 1 111 ? -1.143 5.872 16.368 1.00 90.94 111 ASN A C 1
ATOM 879 O O . ASN A 1 111 ? -1.662 4.971 17.032 1.00 90.94 111 ASN A O 1
ATOM 883 N N . HIS A 1 112 ? -0.033 5.692 15.669 1.00 94.25 112 HIS A N 1
ATOM 884 C CA . HIS A 1 112 ? 0.620 4.401 15.534 1.00 94.25 112 HIS A CA 1
ATOM 885 C C . HIS A 1 112 ? 1.640 4.143 16.653 1.00 94.25 112 HIS A C 1
ATOM 887 O O . HIS A 1 112 ? 2.848 4.191 16.426 1.00 94.25 112 HIS A O 1
ATOM 893 N N . ASP A 1 113 ? 1.177 3.846 17.875 1.00 95.69 113 ASP A N 1
ATOM 894 C CA . ASP A 1 113 ? 2.095 3.439 18.954 1.00 95.69 113 ASP A CA 1
ATOM 895 C C . ASP A 1 113 ? 2.731 2.078 18.628 1.00 95.69 113 ASP A C 1
ATOM 897 O O . ASP A 1 113 ? 2.116 1.016 18.760 1.00 95.69 113 ASP A O 1
ATOM 901 N N . VAL A 1 114 ? 4.005 2.118 18.240 1.00 97.00 114 VAL A N 1
ATOM 902 C CA . VAL A 1 114 ? 4.824 0.955 17.876 1.00 97.00 114 VAL A CA 1
ATOM 903 C C . VAL A 1 114 ? 4.818 -0.119 18.969 1.00 97.00 114 VAL A C 1
ATOM 905 O O . VAL A 1 114 ? 4.796 -1.312 18.664 1.00 97.00 114 VAL A O 1
ATOM 908 N N . ARG A 1 115 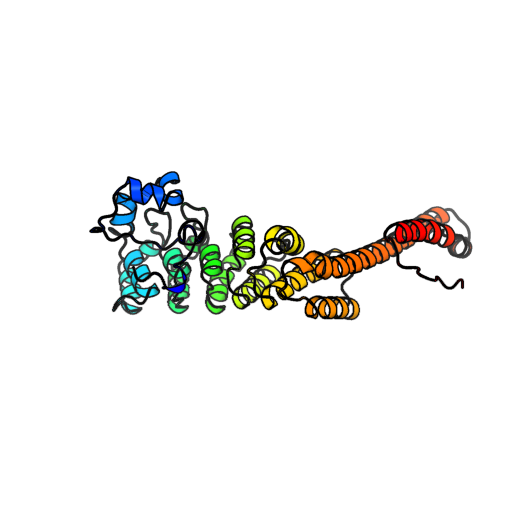? 4.768 0.263 20.253 1.00 97.25 115 ARG A N 1
ATOM 909 C CA . ARG A 1 115 ? 4.738 -0.693 21.375 1.00 97.25 115 ARG A CA 1
ATOM 910 C C . ARG A 1 115 ? 3.461 -1.523 21.356 1.00 97.25 115 ARG A C 1
ATOM 912 O O . ARG A 1 115 ? 3.492 -2.702 21.706 1.00 97.25 115 ARG A O 1
ATOM 919 N N . LEU A 1 116 ? 2.345 -0.921 20.945 1.00 97.00 116 LEU A N 1
ATOM 920 C CA . LEU A 1 116 ? 1.066 -1.608 20.830 1.00 97.00 116 LEU A CA 1
ATOM 921 C C . LEU A 1 116 ? 1.061 -2.580 19.649 1.00 97.00 116 LEU A C 1
ATOM 923 O O . LEU A 1 116 ? 0.656 -3.728 19.830 1.00 97.00 116 LEU A O 1
ATOM 927 N N . PHE A 1 117 ? 1.606 -2.182 18.495 1.00 98.00 117 PHE A N 1
ATOM 928 C CA . PHE A 1 117 ? 1.830 -3.098 17.369 1.00 98.00 117 PHE A CA 1
ATOM 929 C C . PHE A 1 117 ? 2.673 -4.300 17.779 1.00 98.00 117 PHE A C 1
ATOM 931 O O . PHE A 1 117 ? 2.228 -5.440 17.648 1.00 98.00 117 PHE A O 1
ATOM 938 N N . GLN A 1 118 ? 3.859 -4.052 18.338 1.00 97.56 118 GLN A N 1
ATOM 939 C CA . GLN A 1 118 ? 4.768 -5.105 18.786 1.00 97.56 118 GLN A CA 1
ATOM 940 C C . GLN A 1 118 ? 4.085 -6.039 19.788 1.00 97.56 118 GLN A C 1
ATOM 942 O O . GLN A 1 118 ? 4.192 -7.261 19.670 1.00 97.56 118 GLN A O 1
ATOM 947 N N . LYS A 1 119 ? 3.324 -5.486 20.743 1.00 98.06 119 LYS A N 1
ATOM 948 C CA . LYS A 1 119 ? 2.597 -6.285 21.729 1.00 98.06 119 LYS A CA 1
ATOM 949 C C . LYS A 1 119 ? 1.552 -7.186 21.073 1.00 98.06 119 LYS A C 1
ATOM 951 O O . LYS A 1 119 ? 1.577 -8.386 21.336 1.00 98.06 119 LYS A O 1
ATOM 956 N N . LEU A 1 120 ? 0.670 -6.658 20.224 1.00 98.06 120 LEU A N 1
ATOM 957 C CA . LEU A 1 120 ? -0.365 -7.460 19.560 1.00 98.06 120 LEU A CA 1
ATOM 958 C C . LEU A 1 120 ? 0.240 -8.525 18.629 1.00 98.06 120 LEU A C 1
ATOM 960 O O . LEU A 1 120 ? -0.152 -9.691 18.695 1.00 98.06 120 LEU A O 1
ATOM 964 N N . ILE A 1 121 ? 1.252 -8.162 17.834 1.00 97.62 121 ILE A N 1
ATOM 965 C CA . ILE A 1 121 ? 1.949 -9.081 16.918 1.00 97.62 121 ILE A CA 1
ATOM 966 C C . ILE A 1 121 ? 2.650 -10.205 17.693 1.00 97.62 121 ILE A C 1
ATOM 968 O O . ILE A 1 121 ? 2.611 -11.362 17.269 1.00 97.62 121 ILE A O 1
ATOM 972 N N . SER A 1 122 ? 3.245 -9.895 18.854 1.00 97.19 122 SER A N 1
ATOM 973 C CA . SER A 1 122 ? 3.915 -10.889 19.705 1.00 97.19 122 SER A CA 1
ATOM 974 C C . SER A 1 122 ? 2.968 -11.958 20.257 1.00 97.19 122 SER A C 1
ATOM 976 O O . SER A 1 122 ? 3.400 -13.085 20.495 1.00 97.19 122 SER A O 1
ATOM 978 N N . ILE A 1 123 ? 1.687 -11.618 20.442 1.00 97.56 123 ILE A N 1
ATOM 979 C CA . ILE A 1 123 ? 0.662 -12.562 20.899 1.00 97.56 123 ILE A CA 1
ATOM 980 C C . ILE A 1 123 ? 0.215 -13.437 19.728 1.00 97.56 123 ILE A C 1
ATOM 982 O O . ILE A 1 123 ? 0.131 -14.656 19.872 1.00 97.56 123 ILE A O 1
ATOM 986 N N . SER A 1 124 ? -0.044 -12.841 18.557 1.00 96.56 124 SER A N 1
ATOM 987 C CA . SER A 1 124 ? -0.429 -13.607 17.371 1.00 96.56 124 SER A CA 1
ATOM 988 C C . SER A 1 124 ? -0.059 -12.934 16.048 1.00 96.56 124 SER A C 1
ATOM 990 O O . SER A 1 124 ? -0.759 -12.046 15.556 1.00 96.56 124 SER A O 1
ATOM 992 N N . HIS A 1 125 ? 0.967 -13.477 15.384 1.00 95.62 125 HIS A N 1
ATOM 993 C CA . HIS A 1 125 ? 1.341 -13.100 14.016 1.00 95.62 125 HIS A CA 1
ATOM 994 C C . HIS A 1 125 ? 0.291 -13.505 12.970 1.00 95.62 125 HIS A C 1
ATOM 996 O O . HIS A 1 125 ? 0.267 -12.939 11.884 1.00 95.62 125 HIS A O 1
ATOM 1002 N N . LYS A 1 126 ? -0.598 -14.465 13.273 1.00 94.38 126 LYS A N 1
ATOM 1003 C CA . LYS A 1 126 ? -1.619 -14.935 12.316 1.00 94.38 126 LYS A CA 1
ATOM 1004 C C . LYS A 1 126 ? -2.574 -13.820 11.895 1.00 94.38 126 LYS A C 1
ATOM 1006 O O . LYS A 1 126 ? -3.039 -13.813 10.762 1.00 94.38 126 LYS A O 1
ATOM 1011 N N . THR A 1 127 ? -2.803 -12.862 12.792 1.00 96.94 127 THR A N 1
ATOM 1012 C CA . THR A 1 127 ? -3.687 -11.713 12.557 1.00 96.94 127 THR A CA 1
ATOM 1013 C C . THR A 1 127 ? -3.176 -10.764 11.471 1.00 96.94 127 THR A C 1
ATOM 1015 O O . THR A 1 127 ? -3.952 -9.971 10.950 1.00 96.94 127 THR A O 1
ATOM 1018 N N . LEU A 1 128 ? -1.896 -10.859 11.090 1.00 97.19 128 LEU A N 1
ATOM 1019 C CA . LEU A 1 128 ? -1.309 -10.082 9.996 1.00 97.19 128 LEU A CA 1
ATOM 1020 C C . LEU A 1 128 ? -1.834 -10.501 8.619 1.00 97.19 128 LEU A C 1
ATOM 1022 O O . LEU A 1 128 ? -1.872 -9.678 7.709 1.00 97.19 128 LEU A O 1
ATOM 1026 N N . MET A 1 129 ? -2.221 -11.773 8.479 1.00 96.81 129 MET A N 1
ATOM 1027 C CA . MET A 1 129 ? -2.740 -12.350 7.231 1.00 96.81 129 MET A CA 1
ATOM 1028 C C . MET A 1 129 ? -4.270 -12.316 7.175 1.00 96.81 129 MET A C 1
ATOM 1030 O O . MET A 1 129 ? -4.865 -12.680 6.160 1.00 96.81 129 MET A O 1
ATOM 1034 N N . ASP A 1 130 ? -4.923 -11.926 8.272 1.00 97.50 130 ASP A N 1
ATOM 1035 C CA . ASP A 1 130 ? -6.365 -11.772 8.286 1.00 97.50 130 ASP A CA 1
ATOM 1036 C C . ASP A 1 130 ? -6.769 -10.647 7.340 1.00 97.50 130 ASP A C 1
ATOM 1038 O O . ASP A 1 130 ? -6.157 -9.584 7.325 1.00 97.50 130 ASP A O 1
ATOM 1042 N N . SER A 1 131 ? -7.824 -10.898 6.570 1.00 97.25 131 SER A N 1
ATOM 1043 C CA . SER A 1 131 ? -8.505 -9.868 5.802 1.00 97.25 131 SER A CA 1
ATOM 1044 C C . SER A 1 131 ? -9.844 -9.521 6.437 1.00 97.25 131 SER A C 1
ATOM 1046 O O . SER A 1 131 ? -10.521 -10.372 7.034 1.00 97.25 131 SER A O 1
ATOM 1048 N N . ASP A 1 132 ? -10.208 -8.254 6.295 1.00 96.56 132 ASP A N 1
ATOM 1049 C CA . ASP A 1 132 ? -11.522 -7.727 6.626 1.00 96.56 132 ASP A CA 1
ATOM 1050 C C . ASP A 1 132 ? -12.554 -8.026 5.514 1.00 96.56 132 ASP A C 1
ATOM 1052 O O . ASP A 1 132 ? -12.271 -8.706 4.522 1.00 96.56 132 ASP A O 1
ATOM 1056 N N . ILE A 1 133 ? -13.775 -7.497 5.639 1.00 95.56 133 ILE A N 1
ATOM 1057 C CA . ILE A 1 133 ? -14.808 -7.682 4.607 1.00 95.56 133 ILE A CA 1
ATOM 1058 C C . ILE A 1 133 ? -14.437 -7.060 3.256 1.00 95.56 133 ILE A C 1
ATOM 1060 O O . ILE A 1 133 ? -15.035 -7.448 2.254 1.00 95.56 133 ILE A O 1
ATOM 1064 N N . PHE A 1 134 ? -13.492 -6.120 3.190 1.00 93.44 134 PHE A N 1
ATOM 1065 C CA . PHE A 1 134 ? -13.002 -5.496 1.958 1.00 93.44 134 PHE A CA 1
ATOM 1066 C C . PHE A 1 134 ? -11.812 -6.238 1.342 1.00 93.44 134 PHE A C 1
ATOM 1068 O O . PHE A 1 134 ? -11.379 -5.863 0.251 1.00 93.44 134 PHE A O 1
ATOM 1075 N N . GLY A 1 135 ? -11.323 -7.300 1.985 1.00 94.62 135 GLY A N 1
ATOM 1076 C CA . GLY A 1 135 ? -10.129 -8.017 1.550 1.00 94.62 135 GLY A CA 1
ATOM 1077 C C . GLY A 1 135 ? -8.833 -7.284 1.899 1.00 94.62 135 GLY A C 1
ATOM 1078 O O . GLY A 1 135 ? -7.826 -7.524 1.240 1.00 94.62 135 GLY A O 1
ATOM 1079 N N . ARG A 1 136 ? -8.865 -6.361 2.869 1.00 95.12 136 ARG A N 1
ATOM 1080 C CA . ARG A 1 136 ? -7.704 -5.586 3.320 1.00 95.12 136 ARG A CA 1
ATOM 1081 C C . ARG A 1 136 ? -7.095 -6.207 4.556 1.00 95.12 136 ARG A C 1
ATOM 1083 O O . ARG A 1 136 ? -7.814 -6.650 5.447 1.00 95.12 136 ARG A O 1
ATOM 1090 N N . THR A 1 137 ? -5.777 -6.188 4.589 1.00 96.94 137 THR A N 1
ATOM 1091 C CA . THR A 1 137 ? -4.947 -6.689 5.679 1.00 96.94 137 THR A CA 1
ATOM 1092 C C . THR A 1 137 ? -4.464 -5.553 6.572 1.00 96.94 137 THR A C 1
ATOM 1094 O O . THR A 1 137 ? -4.655 -4.368 6.293 1.00 96.94 137 THR A O 1
ATOM 1097 N N . VAL A 1 138 ? -3.764 -5.898 7.650 1.00 97.12 138 VAL A N 1
ATOM 1098 C CA . VAL A 1 138 ? -3.090 -4.919 8.514 1.00 97.12 138 VAL A CA 1
ATOM 1099 C C . VAL A 1 138 ? -2.069 -4.085 7.732 1.00 97.12 138 VAL A C 1
ATOM 1101 O O . VAL A 1 138 ? -1.975 -2.879 7.955 1.00 97.12 138 VAL A O 1
ATOM 1104 N N . LEU A 1 139 ? -1.325 -4.707 6.809 1.00 97.31 139 LEU A N 1
ATOM 1105 C CA . LEU A 1 139 ? -0.319 -4.018 5.998 1.00 97.31 139 LEU A CA 1
ATOM 1106 C C . LEU A 1 139 ? -0.958 -2.974 5.079 1.00 97.31 139 LEU A C 1
ATOM 1108 O O . LEU A 1 139 ? -0.456 -1.857 4.971 1.00 97.31 139 LEU A O 1
ATOM 1112 N N . ASP A 1 140 ? -2.086 -3.329 4.469 1.00 96.00 140 ASP A N 1
ATOM 1113 C CA . ASP A 1 140 ? -2.868 -2.421 3.635 1.00 96.00 140 ASP A CA 1
ATOM 1114 C C . ASP A 1 140 ? -3.277 -1.168 4.422 1.00 96.00 140 ASP A C 1
ATOM 1116 O O . ASP A 1 140 ? -3.097 -0.047 3.954 1.00 96.00 140 ASP A O 1
ATOM 1120 N N . TYR A 1 141 ? -3.779 -1.339 5.647 1.00 95.81 141 TYR A N 1
ATOM 1121 C CA . TYR A 1 141 ? -4.154 -0.209 6.497 1.00 95.81 141 TYR A CA 1
ATOM 1122 C C . TYR A 1 141 ? -2.959 0.616 6.969 1.00 95.81 141 TYR A C 1
ATOM 1124 O O . TYR A 1 141 ? -3.043 1.839 6.942 1.00 95.81 141 TYR A O 1
ATOM 1132 N N . ALA A 1 142 ? -1.845 -0.017 7.343 1.00 96.19 142 ALA A N 1
ATOM 1133 C CA . ALA A 1 142 ? -0.631 0.702 7.724 1.00 96.19 142 ALA A CA 1
ATOM 1134 C C . ALA A 1 142 ? -0.112 1.584 6.575 1.00 96.19 142 ALA A C 1
ATOM 1136 O O . ALA A 1 142 ? 0.236 2.743 6.799 1.00 96.19 142 ALA A O 1
ATOM 1137 N N . LEU A 1 143 ? -0.142 1.070 5.338 1.00 95.88 143 LEU A N 1
ATOM 1138 C CA . LEU A 1 143 ? 0.180 1.850 4.146 1.00 95.88 143 LEU A CA 1
ATOM 1139 C C . LEU A 1 143 ? -0.778 3.028 3.979 1.00 95.88 143 LEU A C 1
ATOM 1141 O O . LEU A 1 143 ? -0.333 4.155 3.843 1.00 95.88 143 LEU A O 1
ATOM 1145 N N . LEU A 1 144 ? -2.087 2.796 4.009 1.00 93.44 144 LEU A N 1
ATOM 1146 C CA . LEU A 1 144 ? -3.077 3.844 3.744 1.00 93.44 144 LEU A CA 1
ATOM 1147 C C . LEU A 1 144 ? -3.162 4.921 4.827 1.00 93.44 144 LEU A C 1
ATOM 1149 O O . LEU A 1 144 ? -3.556 6.050 4.532 1.00 93.44 144 LEU A O 1
ATOM 1153 N N . SER A 1 145 ? -2.820 4.571 6.062 1.00 92.94 145 SER A N 1
ATOM 1154 C CA . SER A 1 145 ? -2.848 5.470 7.213 1.00 92.94 145 SER A CA 1
ATOM 1155 C C . SER A 1 145 ? -1.539 6.224 7.436 1.00 92.94 145 SER A C 1
ATOM 1157 O O . SER A 1 145 ? -1.432 6.912 8.446 1.00 92.94 145 SER A O 1
ATOM 1159 N N . ASP A 1 146 ? -0.576 6.136 6.511 1.00 94.88 146 ASP A N 1
ATOM 1160 C CA . ASP A 1 146 ? 0.716 6.828 6.620 1.00 94.88 146 ASP A CA 1
ATOM 1161 C C . ASP A 1 146 ? 1.488 6.409 7.887 1.00 94.88 146 ASP A C 1
ATOM 1163 O O . ASP A 1 146 ? 2.029 7.243 8.613 1.00 94.88 146 ASP A O 1
ATOM 1167 N N . ALA A 1 147 ? 1.477 5.104 8.198 1.00 95.81 147 ALA A N 1
ATOM 1168 C CA . ALA A 1 147 ? 2.140 4.581 9.388 1.00 95.81 147 ALA A CA 1
ATOM 1169 C C . ALA A 1 147 ? 3.660 4.847 9.347 1.00 95.81 147 ALA A C 1
ATOM 1171 O O . ALA A 1 147 ? 4.270 4.790 8.277 1.00 95.81 147 ALA A O 1
ATOM 1172 N N . PRO A 1 148 ? 4.299 5.106 10.500 1.00 96.19 148 PRO A N 1
ATOM 1173 C CA . PRO A 1 148 ? 5.726 5.397 10.550 1.00 96.19 148 PRO A CA 1
ATOM 1174 C C . PRO A 1 148 ? 6.572 4.151 10.243 1.00 96.19 148 PRO A C 1
ATOM 1176 O O . PRO A 1 148 ? 6.103 3.013 10.355 1.00 96.19 148 PRO A O 1
ATOM 1179 N N . GLU A 1 149 ? 7.840 4.366 9.884 1.00 97.56 149 GLU A N 1
ATOM 1180 C CA . GLU A 1 149 ? 8.790 3.312 9.495 1.00 97.56 149 GLU A CA 1
ATOM 1181 C C . GLU A 1 149 ? 8.874 2.184 10.531 1.00 97.56 149 GLU A C 1
ATOM 1183 O O . GLU A 1 149 ? 8.805 1.010 10.183 1.00 97.56 149 GLU A O 1
ATOM 1188 N N . GLU A 1 150 ? 8.882 2.513 11.821 1.00 97.56 150 GLU A N 1
ATOM 1189 C CA . GLU A 1 150 ? 8.994 1.536 12.905 1.00 97.56 150 GLU A CA 1
ATOM 1190 C C . GLU A 1 150 ? 7.795 0.569 12.985 1.00 97.56 150 GLU A C 1
ATOM 1192 O O . GLU A 1 150 ? 7.906 -0.555 13.498 1.00 97.56 150 GLU A O 1
ATOM 1197 N N . VAL A 1 151 ? 6.627 0.977 12.473 1.00 97.44 151 VAL A N 1
ATOM 1198 C CA . VAL A 1 151 ? 5.490 0.064 12.300 1.00 97.44 151 VAL A CA 1
ATOM 1199 C C . VAL A 1 151 ? 5.740 -0.880 11.135 1.00 97.44 151 VAL A C 1
ATOM 1201 O O . VAL A 1 151 ? 5.495 -2.078 11.281 1.00 97.44 151 VAL A O 1
ATOM 1204 N N . PHE A 1 152 ? 6.270 -0.389 10.014 1.00 97.38 152 PHE A N 1
ATOM 1205 C CA . PHE A 1 152 ? 6.657 -1.247 8.895 1.00 97.38 152 PHE A CA 1
ATOM 1206 C C . PHE A 1 152 ? 7.707 -2.277 9.307 1.00 97.38 152 PHE A C 1
ATOM 1208 O O . PHE A 1 152 ? 7.517 -3.452 9.000 1.00 97.38 152 PHE A O 1
ATOM 1215 N N . ASP A 1 153 ? 8.719 -1.895 10.088 1.00 96.31 153 ASP A N 1
ATOM 1216 C CA . AS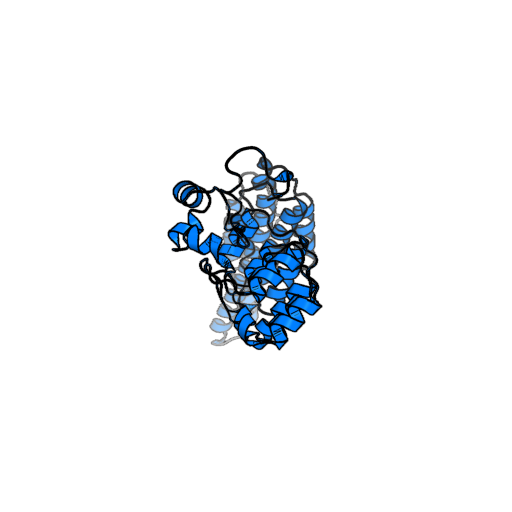P A 1 153 ? 9.700 -2.822 10.668 1.00 96.31 153 ASP A CA 1
ATOM 1217 C C . ASP A 1 153 ? 9.006 -3.969 11.423 1.00 96.31 153 ASP A C 1
ATOM 1219 O O . ASP A 1 153 ? 9.298 -5.152 11.217 1.00 96.31 153 ASP A O 1
ATOM 1223 N N . SER A 1 154 ? 8.036 -3.608 12.270 1.00 97.00 154 SER A N 1
ATOM 1224 C CA . SER A 1 154 ? 7.287 -4.546 13.111 1.00 97.00 154 SER A CA 1
ATOM 1225 C C . SER A 1 154 ? 6.382 -5.479 12.295 1.00 97.00 154 SER A C 1
ATOM 1227 O O . SER A 1 154 ? 6.181 -6.632 12.678 1.00 97.00 154 SER A O 1
ATOM 1229 N N . LEU A 1 155 ? 5.829 -4.997 11.176 1.00 97.00 155 LEU A N 1
ATOM 1230 C CA . LEU A 1 155 ? 4.955 -5.772 10.290 1.00 97.00 155 LEU A CA 1
ATOM 1231 C C . LEU A 1 155 ? 5.747 -6.672 9.329 1.00 97.00 155 LEU A C 1
ATOM 1233 O O . LEU A 1 155 ? 5.373 -7.827 9.124 1.00 97.00 155 LEU A O 1
ATOM 1237 N N . PHE A 1 156 ? 6.843 -6.173 8.752 1.00 96.25 156 PHE A N 1
ATOM 1238 C CA . PHE A 1 156 ? 7.616 -6.890 7.738 1.00 96.25 156 PHE A CA 1
ATOM 1239 C C . PHE A 1 156 ? 8.436 -8.042 8.310 1.00 96.25 156 PHE A C 1
ATOM 1241 O O . PHE A 1 156 ? 8.540 -9.072 7.645 1.00 96.25 156 PHE A O 1
ATOM 1248 N N . GLU A 1 157 ? 8.976 -7.941 9.529 1.00 95.31 157 GLU A N 1
ATOM 1249 C CA . GLU A 1 157 ? 9.758 -9.039 10.115 1.00 95.31 157 GLU A CA 1
ATOM 1250 C C . GLU A 1 157 ? 8.974 -10.380 10.126 1.00 95.31 157 GLU A C 1
ATOM 1252 O O . GLU A 1 157 ? 9.510 -11.388 9.645 1.00 95.31 157 GLU A O 1
ATOM 1257 N N . PRO A 1 158 ? 7.713 -10.442 10.600 1.00 95.12 158 PRO A N 1
ATOM 1258 C CA . PRO A 1 158 ? 6.880 -11.635 10.460 1.00 95.12 158 PRO A CA 1
ATOM 1259 C C . PRO A 1 158 ? 6.639 -12.076 9.011 1.00 95.12 158 PRO A C 1
ATOM 1261 O O . PRO A 1 158 ? 6.752 -13.270 8.734 1.00 95.12 158 PRO A O 1
ATOM 1264 N N . PHE A 1 159 ? 6.334 -11.159 8.083 1.00 95.69 159 PHE A N 1
ATOM 1265 C CA . PHE A 1 159 ? 6.100 -11.511 6.673 1.00 95.69 159 PHE A CA 1
ATOM 1266 C C . PHE A 1 159 ? 7.326 -12.177 6.048 1.00 95.69 159 PHE A C 1
ATOM 1268 O O . PHE A 1 159 ? 7.206 -13.195 5.369 1.00 95.69 159 PHE A O 1
ATOM 1275 N N . VAL A 1 160 ? 8.524 -11.662 6.337 1.00 95.06 160 VAL A N 1
ATOM 1276 C CA . VAL A 1 160 ? 9.785 -12.241 5.855 1.00 95.06 160 VAL A CA 1
ATOM 1277 C C . VAL A 1 160 ? 9.988 -13.652 6.397 1.00 95.06 160 VAL A C 1
ATOM 1279 O O . VAL A 1 160 ? 10.383 -14.545 5.649 1.00 95.06 160 VAL A O 1
ATOM 1282 N N . LYS A 1 161 ? 9.674 -13.887 7.677 1.00 94.88 161 LYS A N 1
ATOM 1283 C CA . LYS A 1 161 ? 9.733 -15.231 8.277 1.00 94.88 161 LYS A CA 1
ATOM 1284 C C . LYS A 1 161 ? 8.727 -16.195 7.646 1.00 94.88 161 LYS A C 1
ATOM 1286 O O . LYS A 1 161 ? 9.028 -17.380 7.529 1.00 94.88 161 LYS A O 1
ATOM 1291 N N . MET A 1 162 ? 7.552 -15.699 7.261 1.00 93.88 162 MET A N 1
ATOM 1292 C CA . MET A 1 162 ? 6.521 -16.492 6.583 1.00 93.88 162 MET A CA 1
ATOM 1293 C C . MET A 1 162 ? 6.838 -16.722 5.099 1.00 93.88 162 MET A C 1
ATOM 1295 O O . MET A 1 162 ? 6.366 -17.701 4.529 1.00 93.88 162 MET A O 1
ATOM 1299 N N . GLY A 1 163 ? 7.657 -15.865 4.482 1.00 94.81 163 GLY A N 1
ATOM 1300 C CA . GLY A 1 163 ? 7.955 -15.913 3.049 1.00 94.81 163 GLY A CA 1
ATOM 1301 C C . GLY A 1 163 ? 6.776 -15.483 2.171 1.00 94.81 163 GLY A C 1
ATOM 1302 O O . GLY A 1 163 ? 6.770 -15.763 0.975 1.00 94.81 163 GLY A O 1
ATOM 1303 N N . GLU A 1 164 ? 5.783 -14.813 2.755 1.00 94.69 164 GLU A N 1
ATOM 1304 C CA . GLU A 1 164 ? 4.569 -14.370 2.080 1.00 94.69 164 GLU A CA 1
ATOM 1305 C C . GLU A 1 164 ? 4.279 -12.918 2.461 1.00 94.69 164 GLU A C 1
ATOM 1307 O O . GLU A 1 164 ? 4.289 -12.560 3.640 1.00 94.69 164 GLU A O 1
ATOM 1312 N N . LEU A 1 165 ? 4.026 -12.087 1.449 1.00 95.25 165 LEU A N 1
ATOM 1313 C CA . LEU A 1 165 ? 3.617 -10.699 1.613 1.00 95.25 165 LEU A CA 1
ATOM 1314 C C . LEU A 1 165 ? 2.159 -10.582 1.154 1.00 95.25 165 LEU A C 1
ATOM 1316 O O . LEU A 1 165 ? 1.911 -10.682 -0.056 1.00 95.25 165 LEU A O 1
ATOM 1320 N N . PRO A 1 166 ? 1.200 -10.388 2.077 1.00 93.25 166 PRO A N 1
ATOM 1321 C CA . PRO A 1 166 ? -0.219 -10.344 1.755 1.00 93.25 166 PRO A CA 1
ATOM 1322 C C . PRO A 1 166 ? -0.593 -8.951 1.225 1.00 93.25 166 PRO A C 1
ATOM 1324 O O . PRO A 1 166 ? -1.297 -8.180 1.871 1.00 93.25 166 PRO A O 1
ATOM 1327 N N . LEU A 1 167 ? -0.053 -8.605 0.057 1.00 90.88 167 LEU A N 1
ATOM 1328 C CA . LEU A 1 167 ? -0.202 -7.287 -0.545 1.00 90.88 167 LEU A CA 1
ATOM 1329 C C . LEU A 1 167 ? -1.328 -7.269 -1.579 1.00 90.88 167 LEU A C 1
ATOM 1331 O O . LEU A 1 167 ? -1.292 -8.009 -2.566 1.00 90.88 167 LEU A O 1
ATOM 1335 N N . ASN A 1 168 ? -2.287 -6.363 -1.407 1.00 92.38 168 ASN A N 1
ATOM 1336 C CA . ASN A 1 168 ? -3.314 -6.115 -2.408 1.00 92.38 168 ASN A CA 1
ATOM 1337 C C . ASN A 1 168 ? -2.814 -5.101 -3.454 1.00 92.38 168 ASN A C 1
ATOM 1339 O O . ASN A 1 168 ? -2.853 -3.892 -3.236 1.00 92.38 168 ASN A O 1
ATOM 1343 N N . LEU A 1 169 ? -2.353 -5.584 -4.613 1.00 91.31 169 LEU A N 1
ATOM 1344 C CA . LEU A 1 169 ? -1.810 -4.717 -5.672 1.00 91.31 169 LEU A CA 1
ATOM 1345 C C . LEU A 1 169 ? -2.819 -3.689 -6.195 1.00 91.31 169 LEU A C 1
ATOM 1347 O O . LEU A 1 169 ? -2.445 -2.549 -6.457 1.00 91.31 169 LEU A O 1
ATOM 1351 N N . GLU A 1 170 ? -4.099 -4.053 -6.298 1.00 90.75 170 GLU A N 1
ATOM 1352 C CA . GLU A 1 170 ? -5.134 -3.111 -6.736 1.00 90.75 170 GLU A CA 1
ATOM 1353 C C . GLU A 1 170 ? -5.306 -1.973 -5.724 1.00 90.75 170 GLU A C 1
ATOM 1355 O O . GLU A 1 170 ? -5.522 -0.821 -6.101 1.00 90.75 170 GLU A O 1
ATOM 1360 N N . LEU A 1 171 ? -5.144 -2.269 -4.432 1.00 91.25 171 LEU A N 1
ATOM 1361 C CA . LEU A 1 171 ? -5.141 -1.245 -3.397 1.00 91.25 171 LEU A CA 1
ATOM 1362 C C . LEU A 1 171 ? -3.928 -0.322 -3.518 1.00 91.25 171 LEU A C 1
ATOM 1364 O O . LEU A 1 171 ? -4.104 0.887 -3.433 1.00 91.25 171 LEU A O 1
ATOM 1368 N N . VAL A 1 172 ? -2.728 -0.865 -3.748 1.00 92.38 172 VAL A N 1
ATOM 1369 C CA . VAL A 1 172 ? -1.503 -0.073 -3.971 1.00 92.38 172 VAL A CA 1
ATOM 1370 C C . VAL A 1 172 ? -1.689 0.874 -5.155 1.00 92.38 172 VAL A C 1
ATOM 1372 O O . VAL A 1 172 ? -1.372 2.060 -5.067 1.00 92.38 172 VAL A O 1
ATOM 1375 N N . TYR A 1 173 ? -2.264 0.373 -6.247 1.00 90.62 173 TYR A N 1
ATOM 1376 C CA . TYR A 1 173 ? -2.586 1.173 -7.423 1.00 90.62 173 TYR A CA 1
ATOM 1377 C C . TYR A 1 173 ? -3.593 2.273 -7.102 1.00 90.62 173 TYR A C 1
ATOM 1379 O O . TYR A 1 173 ? -3.326 3.443 -7.372 1.00 90.62 173 TYR A O 1
ATOM 1387 N N . SER A 1 174 ? -4.698 1.925 -6.444 1.00 88.62 174 SER A N 1
ATOM 1388 C CA . SER A 1 174 ? -5.691 2.901 -6.003 1.00 88.62 174 SER A CA 1
ATOM 1389 C C . SER A 1 174 ? -5.092 3.938 -5.047 1.00 88.62 174 SER A C 1
ATOM 1391 O O . SER A 1 174 ? -5.454 5.107 -5.129 1.00 88.62 174 SER A O 1
ATOM 1393 N N . ALA A 1 175 ? -4.199 3.550 -4.139 1.00 90.31 175 ALA A N 1
ATOM 1394 C CA . ALA A 1 175 ? -3.546 4.453 -3.196 1.00 90.31 175 ALA A CA 1
ATOM 1395 C C . ALA A 1 175 ? -2.700 5.493 -3.947 1.00 90.31 175 ALA A C 1
ATOM 1397 O O . ALA A 1 175 ? -2.884 6.700 -3.760 1.00 90.31 175 ALA A O 1
ATOM 1398 N N . ALA A 1 176 ? -1.883 5.037 -4.900 1.00 90.44 176 ALA A N 1
ATOM 1399 C CA . ALA A 1 176 ? -1.077 5.912 -5.744 1.00 90.44 176 ALA A CA 1
ATOM 1400 C C . ALA A 1 176 ? -1.934 6.884 -6.578 1.00 90.44 176 ALA A C 1
ATOM 1402 O O . ALA A 1 176 ? -1.600 8.064 -6.656 1.00 90.44 176 ALA A O 1
ATOM 1403 N N . GLU A 1 177 ? -3.066 6.440 -7.145 1.00 86.94 177 GLU A N 1
ATOM 1404 C CA . GLU A 1 177 ? -3.998 7.324 -7.878 1.00 86.94 177 GLU A CA 1
ATOM 1405 C C . GLU A 1 177 ? -4.560 8.457 -7.018 1.00 86.94 177 GLU A C 1
ATOM 1407 O O . GLU A 1 177 ? -4.824 9.555 -7.518 1.00 86.94 177 GLU A O 1
ATOM 1412 N N . HIS A 1 178 ? -4.781 8.173 -5.735 1.00 86.31 178 HIS A N 1
ATOM 1413 C CA . HIS A 1 178 ? -5.377 9.100 -4.779 1.00 86.31 178 HIS A CA 1
ATOM 1414 C C . HIS A 1 178 ? -4.323 9.885 -3.988 1.00 86.31 178 HIS A C 1
ATOM 1416 O O . HIS A 1 178 ? -4.687 10.672 -3.116 1.00 86.31 178 HIS A O 1
ATOM 1422 N N . ASN A 1 179 ? -3.037 9.741 -4.330 1.00 88.00 179 ASN A N 1
ATOM 1423 C CA . ASN A 1 179 ? -1.908 10.416 -3.682 1.00 88.00 179 ASN A CA 1
ATOM 1424 C C . ASN A 1 179 ? -1.801 10.115 -2.186 1.00 88.00 179 ASN A C 1
ATOM 1426 O O . ASN A 1 179 ? -1.493 11.004 -1.393 1.00 88.00 179 ASN A O 1
ATOM 1430 N N . VAL A 1 180 ? -2.073 8.868 -1.814 1.00 89.44 180 VAL A N 1
ATOM 1431 C CA . VAL A 1 180 ? -1.873 8.372 -0.455 1.00 89.44 180 VAL A CA 1
ATOM 1432 C C . VAL A 1 180 ? -1.043 7.093 -0.493 1.00 89.44 180 VAL A C 1
ATOM 1434 O O . VAL A 1 180 ? -1.156 6.339 -1.456 1.00 89.44 180 VAL A O 1
ATOM 1437 N N . PRO A 1 181 ? -0.225 6.814 0.524 1.00 94.00 181 PRO A N 1
ATOM 1438 C CA . PRO A 1 181 ? 0.165 7.709 1.622 1.00 94.00 181 PRO A CA 1
ATOM 1439 C C . PRO A 1 181 ? 1.113 8.845 1.196 1.00 94.00 181 PRO A C 1
ATOM 1441 O O . PRO A 1 181 ? 1.274 9.126 0.002 1.00 94.00 181 PRO A O 1
ATOM 1444 N N . ALA A 1 182 ? 1.723 9.525 2.175 1.00 94.31 182 ALA A N 1
ATOM 1445 C CA . ALA A 1 182 ? 2.774 10.497 1.924 1.00 94.31 182 ALA A CA 1
ATOM 1446 C C . ALA A 1 182 ? 4.008 9.833 1.288 1.00 94.31 182 ALA A C 1
ATOM 1448 O O . ALA A 1 182 ? 4.195 8.614 1.315 1.00 94.31 182 ALA A O 1
ATOM 1449 N N . LEU A 1 183 ? 4.874 10.658 0.695 1.00 95.06 183 LEU A N 1
ATOM 1450 C CA . LEU A 1 183 ? 6.060 10.183 -0.020 1.00 95.06 183 LEU A CA 1
ATOM 1451 C C . LEU A 1 183 ? 7.000 9.362 0.876 1.00 95.06 183 LEU A C 1
ATOM 1453 O O . LEU A 1 183 ? 7.513 8.343 0.434 1.00 95.06 183 LEU A O 1
ATOM 1457 N N . GLN A 1 184 ? 7.196 9.778 2.124 1.00 97.00 184 GLN A N 1
ATOM 1458 C CA . GLN A 1 184 ? 8.074 9.089 3.071 1.00 97.00 184 GLN A CA 1
ATOM 1459 C C . GLN A 1 184 ? 7.616 7.645 3.304 1.00 97.00 184 GLN A C 1
ATOM 1461 O O . GLN A 1 184 ? 8.423 6.721 3.308 1.00 97.00 184 GLN A O 1
ATOM 1466 N N . THR A 1 185 ? 6.307 7.434 3.413 1.00 96.44 185 THR A N 1
ATOM 1467 C CA . THR A 1 185 ? 5.732 6.099 3.577 1.00 96.44 185 THR A CA 1
ATOM 1468 C C . THR A 1 185 ? 5.860 5.271 2.303 1.00 96.44 185 THR A C 1
ATOM 1470 O O . THR A 1 185 ? 6.168 4.084 2.376 1.00 96.44 185 THR A O 1
ATOM 1473 N N . TRP A 1 186 ? 5.699 5.884 1.123 1.00 96.50 186 TRP A N 1
ATOM 1474 C CA . TRP A 1 186 ? 5.989 5.216 -0.151 1.00 96.50 186 TRP A CA 1
ATOM 1475 C C . TRP A 1 186 ? 7.448 4.773 -0.266 1.00 96.50 186 TRP A C 1
ATOM 1477 O O . TRP A 1 186 ? 7.707 3.662 -0.730 1.00 96.50 186 TRP A O 1
ATOM 1487 N N . GLU A 1 187 ? 8.386 5.617 0.165 1.00 97.12 187 GLU A N 1
ATOM 1488 C CA . GLU A 1 187 ? 9.818 5.314 0.197 1.00 97.12 187 GLU A CA 1
ATOM 1489 C C . GLU A 1 187 ? 10.086 4.077 1.052 1.00 97.12 187 GLU A C 1
ATOM 1491 O O . GLU A 1 187 ? 10.557 3.070 0.516 1.00 97.12 187 GLU A O 1
ATOM 1496 N N . VAL A 1 188 ? 9.668 4.112 2.321 1.00 97.25 188 VAL A N 1
ATOM 1497 C CA . VAL A 1 188 ? 9.803 2.988 3.259 1.00 97.25 188 VAL A CA 1
ATOM 1498 C C . VAL A 1 188 ? 9.169 1.724 2.685 1.00 97.25 188 VAL A C 1
ATOM 1500 O O . VAL A 1 188 ? 9.840 0.704 2.539 1.00 97.25 188 VAL A O 1
ATOM 1503 N N . PHE A 1 189 ? 7.894 1.785 2.293 1.00 97.06 189 PHE A N 1
ATOM 1504 C CA . PHE A 1 189 ? 7.177 0.632 1.758 1.00 97.06 189 PHE A CA 1
ATOM 1505 C C . PHE A 1 189 ? 7.892 0.021 0.545 1.00 97.06 189 PHE A C 1
ATOM 1507 O O . PHE A 1 189 ? 8.090 -1.194 0.489 1.00 97.06 189 PHE A O 1
ATOM 1514 N N . SER A 1 190 ? 8.314 0.853 -0.413 1.00 96.38 190 SER A N 1
ATOM 1515 C CA . SER A 1 190 ? 9.002 0.382 -1.617 1.00 96.38 190 SER A CA 1
ATOM 1516 C C . SER A 1 190 ? 10.324 -0.308 -1.297 1.00 96.38 190 SER A C 1
ATOM 1518 O O . SER A 1 190 ? 10.602 -1.371 -1.850 1.00 96.38 190 SER A O 1
ATOM 1520 N N . ASP A 1 191 ? 11.108 0.254 -0.375 1.00 96.31 191 ASP A N 1
ATOM 1521 C CA . ASP A 1 191 ? 12.415 -0.274 -0.002 1.00 96.31 191 ASP A CA 1
ATOM 1522 C C . ASP A 1 191 ? 12.267 -1.621 0.708 1.00 96.31 191 ASP A C 1
ATOM 1524 O O . ASP A 1 191 ? 13.017 -2.560 0.436 1.00 96.31 191 ASP A O 1
ATOM 1528 N N . TYR A 1 192 ? 11.247 -1.757 1.556 1.00 96.56 192 TYR A N 1
ATOM 1529 C CA . TYR A 1 192 ? 10.900 -3.015 2.206 1.00 96.56 192 TYR A CA 1
ATOM 1530 C C . TYR A 1 192 ? 10.479 -4.098 1.201 1.00 96.56 192 TYR A C 1
ATOM 1532 O O . TYR A 1 192 ? 11.002 -5.217 1.243 1.00 96.56 192 TYR A O 1
ATOM 1540 N N . VAL A 1 193 ? 9.575 -3.783 0.269 1.00 95.81 193 VAL A N 1
ATOM 1541 C CA . VAL A 1 193 ? 9.134 -4.748 -0.751 1.00 95.81 193 VAL A CA 1
ATOM 1542 C C . VAL A 1 193 ? 10.295 -5.162 -1.654 1.00 95.81 193 VAL A C 1
ATOM 1544 O O . VAL A 1 193 ? 10.521 -6.353 -1.843 1.00 95.81 193 VAL A O 1
ATOM 1547 N N . GLU A 1 194 ? 11.078 -4.214 -2.163 1.00 94.62 194 GLU A N 1
ATOM 1548 C CA . GLU A 1 194 ? 12.207 -4.501 -3.057 1.00 94.62 194 GLU A CA 1
ATOM 1549 C C . GLU A 1 194 ? 13.306 -5.317 -2.363 1.00 94.62 194 GLU A C 1
ATOM 1551 O O . GLU A 1 194 ? 13.888 -6.224 -2.965 1.00 94.62 194 GLU A O 1
ATOM 1556 N N . ARG A 1 195 ? 13.585 -5.026 -1.087 1.00 95.38 195 ARG A N 1
ATOM 1557 C CA . ARG A 1 195 ? 14.635 -5.702 -0.319 1.00 95.38 195 ARG A CA 1
ATOM 1558 C C . ARG A 1 195 ? 14.255 -7.121 0.079 1.00 95.38 195 ARG A C 1
ATOM 1560 O O . ARG A 1 195 ? 15.102 -8.012 0.017 1.00 95.38 195 ARG A O 1
ATOM 1567 N N . PHE A 1 196 ? 13.029 -7.321 0.551 1.00 95.69 196 PHE A N 1
ATOM 1568 C CA . PHE A 1 196 ? 12.629 -8.577 1.182 1.00 95.69 196 PHE A CA 1
ATOM 1569 C C . PHE A 1 196 ? 11.747 -9.459 0.296 1.00 95.69 196 PHE A C 1
ATOM 1571 O O . PHE A 1 196 ? 11.751 -10.678 0.459 1.00 95.69 196 PHE A O 1
ATOM 1578 N N . PHE A 1 197 ? 11.049 -8.865 -0.670 1.00 95.19 197 PHE A N 1
ATOM 1579 C CA . PHE A 1 197 ? 10.132 -9.545 -1.583 1.00 95.19 197 PHE A CA 1
ATOM 1580 C C . PHE A 1 197 ? 10.410 -9.179 -3.051 1.00 95.19 197 PHE A C 1
ATOM 1582 O O . PHE A 1 197 ? 9.493 -8.800 -3.781 1.00 95.19 197 PHE A O 1
ATOM 1589 N N . PRO A 1 198 ? 11.654 -9.338 -3.548 1.00 93.12 198 PRO A N 1
ATOM 1590 C CA . PRO A 1 198 ? 12.000 -8.965 -4.922 1.00 93.12 198 PRO A CA 1
ATOM 1591 C C . PRO A 1 198 ? 11.194 -9.739 -5.980 1.00 93.12 198 PRO A C 1
ATOM 1593 O O . PRO A 1 198 ? 11.063 -9.283 -7.111 1.00 93.12 198 PRO A O 1
ATOM 1596 N N . ALA A 1 199 ? 10.637 -10.902 -5.621 1.00 90.62 199 ALA A N 1
ATOM 1597 C CA . ALA A 1 199 ? 9.795 -11.711 -6.498 1.00 90.62 199 ALA A CA 1
ATOM 1598 C C . ALA A 1 199 ? 8.394 -11.120 -6.738 1.00 90.62 199 ALA A C 1
ATOM 1600 O O . ALA A 1 199 ? 7.760 -11.487 -7.725 1.00 90.62 199 ALA A O 1
ATOM 1601 N N . HIS A 1 200 ? 7.912 -10.219 -5.873 1.00 87.62 200 HIS A N 1
ATOM 1602 C CA . HIS A 1 200 ? 6.624 -9.546 -6.067 1.00 87.62 200 HIS A CA 1
ATOM 1603 C C . HIS A 1 200 ? 6.660 -8.517 -7.206 1.00 87.62 200 HIS A C 1
ATOM 1605 O O . HIS A 1 200 ? 5.589 -8.121 -7.650 1.00 87.62 200 HIS A O 1
ATOM 1611 N N . ASP A 1 201 ? 7.859 -8.117 -7.667 1.00 86.69 201 ASP A N 1
ATOM 1612 C CA . ASP A 1 201 ? 8.133 -7.232 -8.817 1.00 86.69 201 ASP A CA 1
ATOM 1613 C C . ASP A 1 201 ? 7.032 -6.187 -9.064 1.00 86.69 201 ASP A C 1
ATOM 1615 O O . ASP A 1 201 ? 6.351 -6.214 -10.090 1.00 86.69 201 ASP A O 1
ATOM 1619 N N . LEU A 1 202 ? 6.841 -5.276 -8.099 1.00 91.88 202 LEU A N 1
ATOM 1620 C CA . LEU A 1 202 ? 5.889 -4.170 -8.230 1.00 91.88 202 LEU A CA 1
ATOM 1621 C C . LEU A 1 202 ? 6.151 -3.426 -9.534 1.00 91.88 202 LEU A C 1
ATOM 1623 O O . LEU A 1 202 ? 7.219 -2.846 -9.702 1.00 91.88 202 LEU A O 1
ATOM 1627 N N . ASP A 1 203 ? 5.196 -3.448 -10.461 1.00 94.00 203 ASP A N 1
ATOM 1628 C CA . ASP A 1 203 ? 5.351 -2.796 -11.758 1.00 94.00 203 ASP A CA 1
ATOM 1629 C C . ASP A 1 203 ? 5.240 -1.271 -11.603 1.00 94.00 203 ASP A C 1
ATOM 1631 O O . ASP A 1 203 ? 4.167 -0.678 -11.739 1.00 94.00 203 ASP A O 1
ATOM 1635 N N . TRP A 1 204 ? 6.363 -0.637 -11.259 1.00 94.88 204 TRP A N 1
ATOM 1636 C CA . TRP A 1 204 ? 6.464 0.805 -11.086 1.00 94.88 204 TRP A CA 1
ATOM 1637 C C . TRP A 1 204 ? 6.246 1.541 -12.414 1.00 94.88 204 TRP A C 1
ATOM 1639 O O . TRP A 1 204 ? 5.746 2.664 -12.385 1.00 94.88 204 TRP A O 1
ATOM 1649 N N . ASP A 1 205 ? 6.580 0.931 -13.562 1.00 92.19 205 ASP A N 1
ATOM 1650 C CA . ASP A 1 205 ? 6.300 1.497 -14.893 1.00 92.19 205 ASP A CA 1
ATOM 1651 C C . ASP A 1 205 ? 4.787 1.552 -15.134 1.00 92.19 205 ASP A C 1
ATOM 1653 O O . ASP A 1 205 ? 4.255 2.617 -15.454 1.00 92.19 205 ASP A O 1
ATOM 1657 N N . ASP A 1 206 ? 4.065 0.455 -14.884 1.00 91.50 206 ASP A N 1
ATOM 1658 C CA . ASP A 1 206 ? 2.604 0.433 -15.015 1.00 91.50 206 ASP A CA 1
ATOM 1659 C C . ASP A 1 206 ? 1.915 1.388 -14.035 1.00 91.50 206 ASP A C 1
ATOM 1661 O O . ASP A 1 206 ? 1.049 2.177 -14.431 1.00 91.50 206 ASP A O 1
ATOM 1665 N N . LEU A 1 207 ? 2.348 1.375 -12.770 1.00 91.06 207 LEU A N 1
ATOM 1666 C CA . LEU A 1 207 ? 1.839 2.268 -11.732 1.00 91.06 207 LEU A CA 1
ATOM 1667 C C . LEU A 1 207 ? 2.043 3.738 -12.118 1.00 91.06 207 LEU A C 1
ATOM 1669 O O . LEU A 1 207 ? 1.121 4.554 -12.020 1.00 91.06 207 LEU A O 1
ATOM 1673 N N . PHE A 1 208 ? 3.226 4.080 -12.630 1.00 91.25 208 PHE A N 1
ATOM 1674 C CA . PHE A 1 208 ? 3.511 5.435 -13.074 1.00 91.25 208 PHE A CA 1
ATOM 1675 C C . PHE A 1 208 ? 2.662 5.835 -14.294 1.00 91.25 208 PHE A C 1
ATOM 1677 O O . PHE A 1 208 ? 2.030 6.895 -14.296 1.00 91.25 208 PHE A O 1
ATOM 1684 N N . LEU A 1 209 ? 2.601 4.985 -15.324 1.00 86.75 209 LEU A N 1
ATOM 1685 C CA . LEU A 1 209 ? 1.969 5.308 -16.607 1.00 86.75 209 LEU A CA 1
ATOM 1686 C C . LEU A 1 209 ? 0.438 5.286 -16.568 1.00 86.75 209 LEU A C 1
ATOM 1688 O O . LEU A 1 209 ? -0.201 6.121 -17.214 1.00 86.75 209 LEU A O 1
ATOM 1692 N N . ARG A 1 210 ? -0.171 4.334 -15.854 1.00 80.81 210 ARG A N 1
ATOM 1693 C CA . ARG A 1 210 ? -1.633 4.173 -15.844 1.00 80.81 210 ARG A CA 1
ATOM 1694 C C . ARG A 1 210 ? -2.318 4.990 -14.765 1.00 80.81 210 ARG A C 1
ATOM 1696 O O . ARG A 1 210 ? -3.440 5.436 -14.984 1.00 80.81 210 ARG A O 1
ATOM 1703 N N . LYS A 1 211 ? -1.685 5.133 -13.602 1.00 74.50 211 LYS A N 1
ATOM 1704 C CA . LYS A 1 211 ? -2.375 5.532 -12.369 1.00 74.50 211 LYS A CA 1
ATOM 1705 C C . LYS A 1 211 ? -1.909 6.881 -11.834 1.00 74.50 211 LYS A C 1
ATOM 1707 O O . LYS A 1 211 ? -2.724 7.726 -11.475 1.00 74.50 211 LYS A O 1
ATOM 1712 N N . VAL A 1 212 ? -0.605 7.122 -11.884 1.00 73.38 212 VAL A N 1
ATOM 1713 C CA . VAL A 1 212 ? 0.006 8.385 -11.452 1.00 73.38 212 VAL A CA 1
ATOM 1714 C C . VAL A 1 212 ? -0.084 9.464 -12.540 1.00 73.38 212 VAL A C 1
ATOM 1716 O O . VAL A 1 212 ? -0.391 10.624 -12.261 1.00 73.38 212 VAL A O 1
ATOM 1719 N N . HIS A 1 213 ? 0.159 9.092 -13.798 1.00 68.56 213 HIS A N 1
ATOM 1720 C CA . HIS A 1 213 ? 0.189 10.016 -14.933 1.00 68.56 213 HIS A CA 1
ATOM 1721 C C . HIS A 1 213 ? -1.142 10.723 -15.271 1.00 68.56 213 HIS A C 1
ATOM 1723 O O . HIS A 1 213 ? -1.049 11.784 -15.868 1.00 68.56 213 HIS A O 1
ATOM 1729 N N . PRO A 1 214 ? -2.361 10.227 -14.970 1.00 64.50 214 PRO A N 1
ATOM 1730 C CA . PRO A 1 214 ? -3.596 10.952 -15.318 1.00 64.50 214 PRO A CA 1
ATOM 1731 C C . PRO A 1 214 ? -4.106 11.972 -14.277 1.00 64.50 214 PRO A C 1
ATOM 1733 O O . PRO A 1 214 ? -4.876 12.858 -14.647 1.00 64.50 214 PRO A O 1
ATOM 1736 N N . ASN A 1 215 ? -3.694 11.895 -13.001 1.00 62.03 215 ASN A N 1
ATOM 1737 C CA . ASN A 1 215 ? -4.393 12.553 -11.876 1.00 62.03 215 ASN A CA 1
ATOM 1738 C C . ASN A 1 215 ? -3.522 13.569 -11.085 1.00 62.03 215 ASN A C 1
ATOM 1740 O O . ASN A 1 215 ? -3.098 13.305 -9.964 1.00 62.03 215 ASN A O 1
ATOM 1744 N N . CYS A 1 216 ? -3.277 14.776 -11.627 1.00 61.41 216 CYS A N 1
ATOM 1745 C CA . CYS A 1 216 ? -2.226 15.726 -11.167 1.00 61.41 216 CYS A CA 1
ATOM 1746 C C . CYS A 1 216 ? -2.420 16.395 -9.800 1.00 61.41 216 CYS A C 1
ATOM 1748 O O . CYS A 1 216 ? -1.826 17.438 -9.528 1.00 61.41 216 CYS A O 1
ATOM 1750 N N . LYS A 1 217 ? -3.246 15.864 -8.908 1.00 80.38 217 LYS A N 1
ATOM 1751 C CA . LYS A 1 217 ? -3.261 16.414 -7.548 1.00 80.38 217 LYS A CA 1
ATOM 1752 C C . LYS A 1 217 ? -2.024 15.995 -6.742 1.00 80.38 217 LYS A C 1
ATOM 1754 O O . LYS A 1 217 ? -1.819 16.522 -5.653 1.00 80.38 217 LYS A O 1
ATOM 1759 N N . MET A 1 218 ? -1.181 15.113 -7.285 1.00 87.00 218 MET A N 1
ATOM 1760 C CA . MET A 1 218 ? 0.030 14.668 -6.613 1.00 87.00 218 MET A CA 1
ATOM 1761 C C . MET A 1 218 ? 1.077 15.782 -6.474 1.00 87.00 218 MET A C 1
ATOM 1763 O O . MET A 1 218 ? 1.375 16.468 -7.458 1.00 87.00 218 MET A O 1
ATOM 1767 N N . PRO A 1 219 ? 1.723 15.922 -5.301 1.00 90.44 219 PRO A N 1
ATOM 1768 C CA . PRO A 1 219 ? 2.892 16.777 -5.154 1.00 90.44 219 PRO A CA 1
ATOM 1769 C C . PRO A 1 219 ? 3.992 16.422 -6.163 1.00 90.44 219 PRO A C 1
ATOM 1771 O O . PRO A 1 219 ? 4.311 15.251 -6.379 1.00 90.44 219 PRO A O 1
ATOM 1774 N N . ILE A 1 220 ? 4.631 17.442 -6.747 1.00 91.31 220 ILE A N 1
ATOM 1775 C CA . ILE A 1 220 ? 5.677 17.255 -7.769 1.00 91.31 220 ILE A CA 1
ATOM 1776 C C . ILE A 1 220 ? 6.852 16.395 -7.279 1.00 91.31 220 ILE A C 1
ATOM 1778 O O . ILE A 1 220 ? 7.449 15.663 -8.064 1.00 91.31 220 ILE A O 1
ATOM 1782 N N . ILE A 1 221 ? 7.172 16.447 -5.984 1.00 94.00 221 ILE A N 1
ATOM 1783 C CA . ILE A 1 221 ? 8.226 15.620 -5.384 1.00 94.00 221 ILE A CA 1
ATOM 1784 C C . ILE A 1 221 ? 7.879 14.128 -5.451 1.00 94.00 221 ILE A C 1
ATOM 1786 O O . ILE A 1 221 ? 8.706 13.333 -5.891 1.00 94.00 221 ILE A O 1
ATOM 1790 N N . THR A 1 222 ? 6.636 13.769 -5.129 1.00 93.00 222 THR A N 1
ATOM 1791 C CA . THR A 1 222 ? 6.132 12.395 -5.185 1.00 93.00 222 THR A CA 1
ATOM 1792 C C . THR A 1 222 ? 6.048 11.921 -6.632 1.00 93.00 222 THR A C 1
ATOM 1794 O O . THR A 1 222 ? 6.453 10.809 -6.953 1.00 93.00 222 THR A O 1
ATOM 1797 N N . TYR A 1 223 ? 5.640 12.806 -7.547 1.00 92.06 223 TYR A N 1
ATOM 1798 C CA . TYR A 1 223 ? 5.627 12.519 -8.983 1.00 92.06 223 TYR A CA 1
ATOM 1799 C C . TYR A 1 223 ? 7.002 12.164 -9.535 1.00 92.06 223 TYR A C 1
ATOM 1801 O O . TYR A 1 223 ? 7.169 11.147 -10.209 1.00 92.06 223 TYR A O 1
ATOM 1809 N N . ARG A 1 224 ? 8.004 12.987 -9.220 1.00 94.31 224 ARG A N 1
ATOM 1810 C CA . ARG A 1 224 ? 9.391 12.726 -9.611 1.00 94.31 224 ARG A CA 1
ATOM 1811 C C . ARG A 1 224 ? 9.904 11.429 -9.001 1.00 94.31 224 ARG A C 1
ATOM 1813 O O . ARG A 1 224 ? 10.616 10.697 -9.678 1.00 94.31 224 ARG A O 1
ATOM 1820 N N . TRP A 1 225 ? 9.540 11.131 -7.757 1.00 96.38 225 TRP A N 1
ATOM 1821 C CA . TRP A 1 225 ? 9.926 9.883 -7.110 1.00 96.38 225 TRP A CA 1
ATOM 1822 C C . TRP A 1 225 ? 9.374 8.650 -7.842 1.00 96.38 225 TRP A C 1
ATOM 1824 O O . TRP A 1 225 ? 10.163 7.783 -8.221 1.00 96.38 225 TRP A O 1
ATOM 1834 N N . PHE A 1 226 ? 8.072 8.613 -8.157 1.00 95.19 226 PHE A N 1
ATOM 1835 C CA . PHE A 1 226 ? 7.488 7.511 -8.934 1.00 95.19 226 PHE A CA 1
ATOM 1836 C C . PHE A 1 226 ? 8.127 7.387 -10.322 1.00 95.19 226 PHE A C 1
ATOM 1838 O O . PHE A 1 226 ? 8.452 6.281 -10.750 1.00 95.19 226 PHE A O 1
ATOM 1845 N N . ALA A 1 227 ? 8.384 8.512 -11.002 1.00 94.62 227 ALA A N 1
ATOM 1846 C CA . ALA A 1 227 ? 9.087 8.505 -12.283 1.00 94.62 227 ALA A CA 1
ATOM 1847 C C . ALA A 1 227 ? 10.487 7.878 -12.156 1.00 94.62 227 ALA A C 1
ATOM 1849 O O . ALA A 1 227 ? 10.890 7.071 -12.993 1.00 94.62 227 ALA A O 1
ATOM 1850 N N . ARG A 1 228 ? 11.237 8.199 -11.093 1.00 96.81 228 ARG A N 1
ATOM 1851 C CA . ARG A 1 228 ? 12.550 7.587 -10.842 1.00 96.81 228 ARG A CA 1
ATOM 1852 C C . ARG A 1 228 ? 12.427 6.091 -10.573 1.00 96.81 228 ARG A C 1
ATOM 1854 O O . ARG A 1 228 ? 13.171 5.337 -11.185 1.00 96.81 228 ARG A O 1
ATOM 1861 N N . LYS A 1 229 ? 11.491 5.642 -9.729 1.00 96.38 229 LYS A N 1
ATOM 1862 C CA . LYS A 1 229 ? 11.271 4.204 -9.473 1.00 96.38 229 LYS A CA 1
ATOM 1863 C C . LYS A 1 229 ? 10.943 3.447 -10.767 1.00 96.38 229 LYS A C 1
ATOM 1865 O O . LYS A 1 229 ? 11.628 2.475 -11.081 1.00 96.38 229 LYS A O 1
ATOM 1870 N N . ALA A 1 230 ? 10.005 3.959 -11.565 1.00 95.56 230 ALA A N 1
ATOM 1871 C CA . ALA A 1 230 ? 9.623 3.396 -12.862 1.00 95.56 230 ALA A CA 1
ATOM 1872 C C . ALA A 1 230 ? 10.808 3.294 -13.834 1.00 95.56 230 ALA A C 1
ATOM 1874 O O . ALA A 1 230 ? 11.117 2.222 -14.362 1.00 95.56 230 ALA A O 1
ATOM 1875 N N . THR A 1 231 ? 11.520 4.406 -14.038 1.00 95.44 231 THR A N 1
ATOM 1876 C CA . THR A 1 231 ? 12.652 4.443 -14.972 1.00 95.44 231 THR A CA 1
ATOM 1877 C C . THR A 1 231 ? 13.796 3.537 -14.525 1.00 95.44 231 THR A C 1
ATOM 1879 O O . THR A 1 231 ? 14.349 2.797 -15.338 1.00 95.44 231 THR A O 1
ATOM 1882 N N . ASN A 1 232 ? 14.118 3.527 -13.231 1.00 95.44 232 ASN A N 1
ATOM 1883 C CA . ASN A 1 232 ? 15.193 2.716 -12.674 1.00 95.44 232 ASN A CA 1
ATOM 1884 C C . ASN A 1 232 ? 14.875 1.214 -12.776 1.00 95.44 232 ASN A C 1
ATOM 1886 O O . ASN A 1 232 ? 15.716 0.444 -13.242 1.00 95.44 232 ASN A O 1
ATOM 1890 N N . GLN A 1 233 ? 13.646 0.801 -12.440 1.00 94.56 233 GLN A N 1
ATOM 1891 C CA . GLN A 1 233 ? 13.197 -0.586 -12.599 1.00 94.56 233 GLN A CA 1
ATOM 1892 C C . GLN A 1 233 ? 13.305 -1.041 -14.059 1.00 94.56 233 GLN A C 1
ATOM 1894 O O . GLN A 1 233 ? 13.870 -2.098 -14.343 1.00 94.56 233 GLN A O 1
ATOM 1899 N N . ARG A 1 234 ? 12.816 -0.230 -15.001 1.00 94.12 234 ARG A N 1
ATOM 1900 C CA . ARG A 1 234 ? 12.884 -0.536 -16.432 1.00 94.12 234 ARG A CA 1
ATOM 1901 C C . ARG A 1 234 ? 14.327 -0.651 -16.933 1.00 94.12 234 ARG A C 1
ATOM 1903 O O . ARG A 1 234 ? 14.653 -1.595 -17.652 1.00 94.12 234 ARG A O 1
ATOM 1910 N N . MET A 1 235 ? 15.219 0.239 -16.496 1.00 93.62 235 MET A N 1
ATOM 1911 C CA . MET A 1 235 ? 16.645 0.157 -16.832 1.00 93.62 235 MET A CA 1
ATOM 1912 C C . MET A 1 235 ? 17.314 -1.115 -16.290 1.00 93.62 235 MET A C 1
ATOM 1914 O O . MET A 1 235 ? 18.148 -1.703 -16.982 1.00 93.62 235 MET A O 1
ATOM 1918 N N . ILE A 1 236 ? 16.947 -1.557 -15.081 1.00 92.50 236 ILE A N 1
ATOM 1919 C CA . ILE A 1 236 ? 17.426 -2.819 -14.493 1.00 92.50 236 ILE A CA 1
ATOM 1920 C C . ILE A 1 236 ? 16.923 -4.013 -15.309 1.00 92.50 236 ILE A C 1
ATOM 1922 O O . ILE A 1 236 ? 17.737 -4.837 -15.725 1.00 92.50 236 ILE A O 1
ATOM 1926 N N . LYS A 1 237 ? 15.613 -4.082 -15.598 1.00 91.44 237 LYS A N 1
ATOM 1927 C CA . LYS A 1 237 ? 14.998 -5.169 -16.388 1.00 91.44 237 LYS A CA 1
ATOM 1928 C C . LYS A 1 237 ? 15.650 -5.323 -17.765 1.00 91.44 237 LYS A C 1
ATOM 1930 O O . LYS A 1 237 ? 15.803 -6.437 -18.254 1.00 91.44 237 LYS A O 1
ATOM 1935 N N . MET A 1 238 ? 16.084 -4.213 -18.358 1.00 89.50 238 MET A N 1
ATOM 1936 C CA . MET A 1 238 ? 16.722 -4.180 -19.676 1.00 89.50 238 MET A CA 1
ATOM 1937 C C . MET A 1 238 ? 18.253 -4.277 -19.640 1.00 89.50 238 MET A C 1
ATOM 1939 O O . MET A 1 238 ? 18.883 -4.172 -20.688 1.00 89.50 238 MET A O 1
ATOM 1943 N N . ALA A 1 239 ? 18.865 -4.439 -18.461 1.00 91.88 239 ALA A N 1
ATOM 1944 C CA . ALA A 1 239 ? 20.319 -4.419 -18.270 1.00 91.88 239 ALA A CA 1
ATOM 1945 C C . ALA A 1 239 ? 21.012 -3.164 -18.856 1.00 91.88 239 ALA A C 1
ATOM 1947 O O . ALA A 1 239 ? 22.185 -3.197 -19.220 1.00 91.88 239 ALA A O 1
ATOM 1948 N N . THR A 1 240 ? 20.298 -2.034 -18.928 1.00 90.69 240 THR A N 1
ATOM 1949 C CA . THR A 1 240 ? 20.813 -0.760 -19.461 1.00 90.69 240 THR A CA 1
ATOM 1950 C C . THR A 1 240 ? 21.319 0.178 -18.366 1.00 90.69 240 THR A C 1
ATOM 1952 O O . THR A 1 240 ? 21.858 1.245 -18.685 1.00 90.69 240 THR A O 1
ATOM 1955 N N . LEU A 1 241 ? 21.142 -0.184 -17.088 1.00 94.19 241 LEU A N 1
ATOM 1956 C CA . LEU A 1 241 ? 21.477 0.662 -15.947 1.00 94.19 241 LEU A CA 1
ATOM 1957 C C . LEU A 1 241 ? 22.984 0.938 -15.856 1.00 94.19 241 LEU A C 1
ATOM 1959 O O . LEU A 1 241 ? 23.788 0.062 -15.552 1.00 94.19 241 LEU A O 1
ATOM 1963 N N . THR A 1 242 ? 23.353 2.203 -16.058 1.00 94.62 242 THR A N 1
ATOM 1964 C CA . THR A 1 242 ? 24.689 2.738 -15.771 1.00 94.62 242 THR A CA 1
ATOM 1965 C C . THR A 1 242 ? 24.553 4.041 -14.995 1.00 94.62 242 THR A C 1
ATOM 1967 O O . THR A 1 242 ? 23.565 4.758 -15.164 1.00 94.62 242 THR A O 1
ATOM 1970 N N . LEU A 1 243 ? 25.559 4.391 -14.186 1.00 95.50 243 LEU A N 1
ATOM 1971 C CA . LEU A 1 243 ? 25.552 5.640 -13.411 1.00 95.50 243 LEU A CA 1
ATOM 1972 C C . LEU A 1 243 ? 25.347 6.874 -14.305 1.00 95.50 243 LEU A C 1
ATOM 1974 O O . LEU A 1 243 ? 24.594 7.778 -13.955 1.00 95.50 243 LEU A O 1
ATOM 1978 N N . THR A 1 244 ? 25.963 6.897 -15.492 1.00 96.62 244 THR A N 1
ATOM 1979 C CA . THR A 1 244 ? 25.819 7.998 -16.455 1.00 96.62 244 THR A CA 1
ATOM 1980 C C . THR A 1 244 ? 24.399 8.097 -17.007 1.00 96.62 244 THR A C 1
ATOM 1982 O O . THR A 1 244 ? 23.831 9.188 -17.036 1.00 96.62 244 THR A O 1
ATOM 1985 N N . ARG A 1 245 ? 23.805 6.970 -17.427 1.00 95.88 245 ARG A N 1
ATOM 1986 C CA . ARG A 1 245 ? 22.431 6.952 -17.948 1.00 95.88 245 ARG A CA 1
ATOM 1987 C C . ARG A 1 245 ? 21.426 7.326 -16.855 1.00 95.88 245 ARG A C 1
ATOM 1989 O O . ARG A 1 245 ? 20.570 8.174 -17.087 1.00 95.88 245 ARG A O 1
ATOM 1996 N N . GLN A 1 246 ? 21.584 6.775 -15.653 1.00 96.44 246 GLN A N 1
ATOM 1997 C CA . GLN A 1 246 ? 20.732 7.073 -14.501 1.00 96.44 246 GLN A CA 1
ATOM 1998 C C . GLN A 1 246 ? 20.812 8.552 -14.102 1.00 96.44 246 GLN A C 1
ATOM 2000 O O . GLN A 1 246 ? 19.784 9.203 -13.931 1.00 96.44 246 GLN A O 1
ATOM 2005 N N . SER A 1 247 ? 22.022 9.117 -14.022 1.00 96.88 247 SER A N 1
ATOM 2006 C CA . SER A 1 247 ? 22.216 10.542 -13.742 1.00 96.88 247 SER A CA 1
ATOM 2007 C C . SER A 1 247 ? 21.537 11.423 -14.790 1.00 96.88 247 SER A C 1
ATOM 2009 O O . SER A 1 247 ? 20.910 12.414 -14.420 1.00 96.88 247 SER A O 1
ATOM 2011 N N . LYS A 1 248 ? 21.602 11.046 -16.076 1.00 97.38 248 LYS A N 1
ATOM 2012 C CA . LYS A 1 248 ? 20.942 11.801 -17.145 1.00 97.38 248 LYS A CA 1
ATOM 2013 C C . LYS A 1 248 ? 19.417 11.762 -17.038 1.00 97.38 248 LYS A C 1
ATOM 2015 O O . LYS A 1 248 ? 18.775 12.790 -17.227 1.00 97.38 248 LYS A O 1
ATOM 2020 N N . ILE A 1 249 ? 18.843 10.602 -16.722 1.00 97.19 249 ILE A N 1
ATOM 2021 C CA . ILE A 1 249 ? 17.397 10.459 -16.499 1.00 97.19 249 ILE A CA 1
ATOM 2022 C C . ILE A 1 249 ? 16.954 11.279 -15.287 1.00 97.19 249 ILE A C 1
ATOM 2024 O O . ILE A 1 249 ? 15.980 12.022 -15.381 1.00 97.19 249 ILE A O 1
ATOM 2028 N N . ASN A 1 250 ? 17.702 11.217 -14.184 1.00 97.12 250 ASN A N 1
ATOM 2029 C CA . ASN A 1 250 ? 17.406 11.998 -12.985 1.00 97.12 250 ASN A CA 1
ATOM 2030 C C . ASN A 1 250 ? 17.428 13.507 -13.264 1.00 97.12 250 ASN A C 1
ATOM 2032 O O . ASN A 1 250 ? 16.495 14.192 -12.861 1.00 97.12 250 ASN A O 1
ATOM 2036 N N . GLU A 1 251 ? 18.409 14.008 -14.024 1.00 97.25 251 GLU A N 1
ATOM 2037 C CA . GLU A 1 251 ? 18.466 15.414 -14.460 1.00 97.25 251 GLU A CA 1
ATOM 2038 C C . GLU A 1 251 ? 17.201 15.821 -15.241 1.00 97.25 251 GLU A C 1
ATOM 2040 O O . GLU A 1 251 ? 16.643 16.896 -15.021 1.00 97.25 251 GLU A O 1
ATOM 2045 N N . MET A 1 252 ? 16.713 14.953 -16.134 1.00 96.88 252 MET A N 1
ATOM 2046 C CA . MET A 1 252 ? 15.488 15.214 -16.897 1.00 96.88 252 MET A CA 1
ATOM 2047 C C . MET A 1 252 ? 14.240 15.205 -16.002 1.00 96.88 252 MET A C 1
ATOM 2049 O O . MET A 1 252 ? 13.392 16.089 -16.133 1.00 96.88 252 MET A O 1
ATOM 2053 N N . ILE A 1 253 ? 14.144 14.250 -15.072 1.00 95.81 253 ILE A N 1
ATOM 2054 C CA . ILE A 1 253 ? 13.041 14.157 -14.101 1.00 95.81 253 ILE A CA 1
ATOM 2055 C C . ILE A 1 253 ? 13.043 15.367 -13.151 1.00 95.81 253 ILE A C 1
ATOM 2057 O O . ILE A 1 253 ? 11.985 15.908 -12.826 1.00 95.81 253 ILE A O 1
ATOM 2061 N N . ASP A 1 254 ? 14.214 15.864 -12.753 1.00 95.88 254 ASP A N 1
ATOM 2062 C CA . ASP A 1 254 ? 14.355 17.076 -11.937 1.00 95.88 254 ASP A CA 1
ATOM 2063 C C . ASP A 1 254 ? 13.854 18.339 -12.649 1.00 95.88 254 ASP A C 1
ATOM 2065 O O . ASP A 1 254 ? 13.481 19.316 -11.995 1.00 95.88 254 ASP A O 1
ATOM 2069 N N . GLY A 1 255 ? 13.774 18.309 -13.980 1.00 94.94 255 GLY A N 1
ATOM 2070 C CA . GLY A 1 255 ? 13.154 19.347 -14.799 1.00 94.94 255 GLY A CA 1
ATOM 2071 C C . GLY A 1 255 ? 11.620 19.306 -14.835 1.00 94.94 255 GLY A C 1
ATOM 2072 O O . GLY A 1 255 ? 11.006 20.250 -15.339 1.00 94.94 255 GLY A O 1
ATOM 2073 N N . PHE A 1 256 ? 10.974 18.255 -14.310 1.00 93.19 256 PHE A N 1
ATOM 2074 C CA . PHE A 1 256 ? 9.511 18.127 -14.335 1.00 93.19 256 PHE A CA 1
ATOM 2075 C C . PHE A 1 256 ? 8.839 19.248 -13.544 1.00 93.19 256 PHE A C 1
ATOM 2077 O O . PHE A 1 256 ? 9.315 19.648 -12.486 1.00 93.19 256 PHE A O 1
ATOM 2084 N N . GLN A 1 257 ? 7.706 19.750 -14.020 1.00 90.56 257 GLN A N 1
ATOM 2085 C CA . GLN A 1 257 ? 6.983 20.859 -13.398 1.00 90.56 257 GLN A CA 1
ATOM 2086 C C . GLN A 1 257 ? 5.599 20.374 -12.971 1.00 90.56 257 GLN A C 1
ATOM 2088 O O . GLN A 1 257 ? 5.041 19.469 -13.577 1.00 90.56 257 GLN A O 1
ATOM 2093 N N . SER A 1 258 ? 5.007 21.004 -11.954 1.00 83.31 258 SER A N 1
ATOM 2094 C CA . SER A 1 258 ? 3.691 20.620 -11.405 1.00 83.31 258 SER A CA 1
ATOM 2095 C C . SER A 1 258 ? 2.503 20.892 -12.350 1.00 83.31 258 SER A C 1
ATOM 2097 O O . SER A 1 258 ? 1.351 20.882 -11.924 1.00 83.31 258 SER A O 1
ATOM 2099 N N . CYS A 1 259 ? 2.754 21.210 -13.620 1.00 81.06 259 CYS A N 1
ATOM 2100 C CA . CYS A 1 259 ? 1.733 21.662 -14.549 1.00 81.06 259 CYS A CA 1
ATOM 2101 C C . CYS A 1 259 ? 1.091 20.470 -15.275 1.00 81.06 259 CYS A C 1
ATOM 2103 O O . CYS A 1 259 ? 1.711 19.883 -16.160 1.00 81.06 259 CYS A O 1
ATOM 2105 N N . VAL A 1 260 ? -0.167 20.167 -14.929 1.00 70.94 260 VAL A N 1
ATOM 2106 C CA . VAL A 1 260 ? -0.963 19.022 -15.425 1.00 70.94 260 VAL A CA 1
ATOM 2107 C C . VAL A 1 260 ? -0.890 18.828 -16.943 1.00 70.94 260 VAL A C 1
ATOM 2109 O O . VAL A 1 260 ? -0.804 17.720 -17.458 1.00 70.94 260 VAL A O 1
ATOM 2112 N N . TRP A 1 261 ? -0.932 19.919 -17.702 1.00 77.75 261 TRP A N 1
ATOM 2113 C CA . TRP A 1 261 ? -1.033 19.865 -19.163 1.00 77.75 261 TRP A CA 1
ATOM 2114 C C . TRP A 1 261 ? 0.312 19.596 -19.850 1.00 77.75 261 TRP A C 1
ATOM 2116 O O . TRP A 1 261 ? 0.335 19.250 -21.030 1.00 77.75 261 TRP A O 1
ATOM 2126 N N . LEU A 1 262 ? 1.435 19.751 -19.139 1.00 79.19 262 LEU A N 1
ATOM 2127 C CA . LEU A 1 262 ? 2.781 19.599 -19.701 1.00 79.19 262 LEU A CA 1
ATOM 2128 C C . LEU A 1 262 ? 3.329 18.175 -19.579 1.00 79.19 262 LEU A C 1
ATOM 2130 O O . LEU A 1 262 ? 4.417 17.896 -20.070 1.00 79.19 262 LEU A O 1
ATOM 2134 N N . TRP A 1 263 ? 2.592 17.246 -18.980 1.00 76.12 263 TRP A N 1
ATOM 2135 C CA . TRP A 1 263 ? 3.116 15.920 -18.664 1.00 76.12 263 TRP A CA 1
ATOM 2136 C C . TRP A 1 263 ? 3.593 15.121 -19.865 1.00 76.12 263 TRP A C 1
ATOM 2138 O O . TRP A 1 263 ? 4.720 14.637 -19.858 1.00 76.12 263 TRP A O 1
ATOM 2148 N N . LYS A 1 264 ? 2.799 15.055 -20.940 1.00 79.06 264 LYS A N 1
ATOM 2149 C CA . LYS A 1 264 ? 3.229 14.386 -22.180 1.00 79.06 264 LYS A CA 1
ATOM 2150 C C . LYS A 1 264 ? 4.513 14.997 -22.746 1.00 79.06 264 LYS A C 1
ATOM 2152 O O . LYS A 1 264 ? 5.330 14.277 -23.309 1.00 79.06 264 LYS A O 1
ATOM 2157 N N . LEU A 1 265 ? 4.697 16.307 -22.566 1.00 86.12 265 LEU A N 1
ATOM 2158 C CA . LEU A 1 265 ? 5.884 17.033 -23.016 1.00 86.12 265 LEU A CA 1
ATOM 2159 C C . LEU A 1 265 ? 7.103 16.785 -22.114 1.00 86.12 265 LEU A C 1
ATOM 2161 O O . LEU A 1 265 ? 8.225 16.960 -22.574 1.00 86.12 265 LEU A O 1
ATOM 2165 N N . GLN A 1 266 ? 6.899 16.375 -20.859 1.00 89.25 266 GLN A N 1
ATOM 2166 C CA . GLN A 1 266 ? 7.967 16.134 -19.883 1.00 89.25 266 GLN A CA 1
ATOM 2167 C C . GLN A 1 266 ? 8.357 14.653 -19.785 1.00 89.25 266 GLN A C 1
ATOM 2169 O O . GLN A 1 266 ? 9.539 14.326 -19.861 1.00 89.25 266 GLN A O 1
ATOM 2174 N N . VAL A 1 267 ? 7.378 13.751 -19.680 1.00 90.19 267 VAL A N 1
ATOM 2175 C CA . VAL A 1 267 ? 7.589 12.297 -19.563 1.00 90.19 267 VAL A CA 1
ATOM 2176 C C . VAL A 1 267 ? 8.015 11.678 -20.888 1.00 90.19 267 VAL A C 1
ATOM 2178 O O . VAL A 1 267 ? 8.914 10.837 -20.910 1.00 90.19 267 VAL A O 1
ATOM 2181 N N . GLY A 1 268 ? 7.405 12.113 -21.997 1.00 90.56 268 GLY A N 1
ATOM 2182 C CA . GLY A 1 268 ? 7.668 11.572 -23.332 1.00 90.56 268 GLY A CA 1
ATOM 2183 C C . GLY A 1 268 ? 9.162 11.531 -23.678 1.00 90.56 268 GLY A C 1
ATOM 2184 O O . GLY A 1 268 ? 9.672 10.451 -23.967 1.00 90.56 268 GLY A O 1
ATOM 2185 N N . PRO A 1 269 ? 9.902 12.652 -23.569 1.00 94.00 269 PRO A N 1
ATOM 2186 C CA . PRO A 1 269 ? 11.340 12.672 -23.833 1.00 94.00 269 PRO A CA 1
ATOM 2187 C C . PRO A 1 269 ? 12.166 11.704 -22.974 1.00 94.00 269 PRO A C 1
ATOM 2189 O O . PRO A 1 269 ? 13.144 11.146 -23.468 1.00 94.00 269 PRO A O 1
ATOM 2192 N N . VAL A 1 270 ? 11.791 11.491 -21.706 1.00 93.75 270 VAL A N 1
ATOM 2193 C CA . VAL A 1 270 ? 12.487 10.555 -20.805 1.00 93.75 270 VAL A CA 1
ATOM 2194 C C . VAL A 1 270 ? 12.296 9.113 -21.284 1.00 93.75 270 VAL A C 1
ATOM 2196 O O . VAL A 1 270 ? 13.278 8.389 -21.452 1.00 93.75 270 VAL A O 1
ATOM 2199 N N . TRP A 1 271 ? 11.056 8.711 -21.577 1.00 93.44 271 TRP A N 1
ATOM 2200 C CA . TRP A 1 271 ? 10.755 7.351 -22.042 1.00 93.44 271 TRP A CA 1
ATOM 2201 C C . TRP A 1 271 ? 11.302 7.075 -23.446 1.00 93.44 271 TRP A C 1
ATOM 2203 O O . TRP A 1 271 ? 11.817 5.987 -23.693 1.00 93.44 271 TRP A O 1
ATOM 2213 N N . GLU A 1 272 ? 11.260 8.050 -24.356 1.00 92.62 272 GLU A N 1
ATOM 2214 C CA . GLU A 1 272 ? 11.862 7.907 -25.689 1.00 92.62 272 GLU A CA 1
ATOM 2215 C C . GLU A 1 272 ? 13.388 7.750 -25.614 1.00 92.62 272 GLU A C 1
ATOM 2217 O O . GLU A 1 272 ? 13.968 6.931 -26.332 1.00 92.62 272 GLU A O 1
ATOM 2222 N N . LEU A 1 273 ? 14.055 8.472 -24.704 1.00 93.44 273 LEU A N 1
ATOM 2223 C CA . LEU A 1 273 ? 15.489 8.297 -24.472 1.00 93.44 273 LEU A CA 1
ATOM 2224 C C . LEU A 1 273 ? 15.810 6.889 -23.953 1.00 93.44 273 LEU A C 1
ATOM 2226 O O . LEU A 1 273 ? 16.746 6.254 -24.442 1.00 93.44 273 LEU A O 1
ATOM 2230 N N . MET A 1 274 ? 15.023 6.377 -23.006 1.00 92.44 274 MET A N 1
ATOM 2231 C CA . MET A 1 274 ? 15.196 5.013 -22.501 1.00 92.44 274 MET A CA 1
ATOM 2232 C C . MET A 1 274 ? 14.967 3.967 -23.589 1.00 92.44 274 MET A C 1
ATOM 2234 O O . MET A 1 274 ? 15.805 3.090 -23.776 1.00 92.44 274 MET A O 1
ATOM 2238 N N . LYS A 1 275 ? 13.891 4.104 -24.370 1.00 91.06 275 LYS A N 1
ATOM 2239 C CA . LYS A 1 275 ? 13.593 3.232 -25.512 1.00 91.06 275 LYS A CA 1
ATOM 2240 C C . LYS A 1 275 ? 14.724 3.231 -26.543 1.00 91.06 275 LYS A C 1
ATOM 2242 O O . LYS A 1 275 ? 15.054 2.189 -27.107 1.00 91.06 275 LYS A O 1
ATOM 2247 N N . ARG A 1 276 ? 15.369 4.381 -26.768 1.00 92.25 276 ARG A N 1
ATOM 2248 C CA . ARG A 1 276 ? 16.563 4.479 -27.619 1.00 92.25 276 ARG A CA 1
ATOM 2249 C C . ARG A 1 276 ? 17.731 3.666 -27.054 1.00 92.25 276 ARG A C 1
ATOM 2251 O O . ARG A 1 276 ? 18.387 2.969 -27.823 1.00 92.25 276 ARG A O 1
ATOM 2258 N N . TRP A 1 277 ? 17.992 3.724 -25.747 1.00 91.81 277 TRP A N 1
ATOM 2259 C CA . TRP A 1 277 ? 19.036 2.901 -25.118 1.00 91.81 277 TRP A CA 1
ATOM 2260 C C . TRP A 1 277 ? 18.711 1.409 -25.153 1.00 91.81 277 TRP A C 1
ATOM 2262 O O . TRP A 1 277 ? 19.595 0.610 -25.441 1.00 91.81 277 TRP A O 1
ATOM 2272 N N . GLU A 1 278 ? 17.454 1.032 -24.930 1.00 89.31 278 GLU A N 1
ATOM 2273 C CA . GLU A 1 278 ? 16.986 -0.352 -25.061 1.00 89.31 278 GLU A CA 1
ATOM 2274 C C . GLU A 1 278 ? 17.246 -0.897 -26.465 1.00 89.31 278 GLU A C 1
ATOM 2276 O O . GLU A 1 278 ? 17.796 -1.985 -26.625 1.00 89.31 278 GLU A O 1
ATOM 2281 N N . LEU A 1 279 ? 16.907 -0.113 -27.489 1.00 89.31 279 LEU A N 1
ATOM 2282 C CA . LEU A 1 279 ? 17.121 -0.501 -28.877 1.00 89.31 279 LEU A CA 1
ATOM 2283 C C . LEU A 1 279 ? 18.613 -0.584 -29.227 1.00 89.31 279 LEU A C 1
ATOM 2285 O O . LEU A 1 279 ? 19.008 -1.468 -29.986 1.00 89.31 279 LEU A O 1
ATOM 2289 N N . GLN A 1 280 ? 19.455 0.277 -28.648 1.00 88.69 280 GLN A N 1
ATOM 2290 C CA . GLN A 1 280 ? 20.912 0.177 -28.785 1.00 88.69 280 GLN A CA 1
ATOM 2291 C C . GLN A 1 280 ? 21.451 -1.137 -28.201 1.00 88.69 280 GLN A C 1
ATOM 2293 O O . GLN A 1 280 ? 22.165 -1.848 -28.905 1.00 88.69 280 GLN A O 1
ATOM 2298 N N . GLU A 1 281 ? 21.082 -1.503 -26.968 1.00 87.50 281 GLU A N 1
ATOM 2299 C CA . GLU A 1 281 ? 21.531 -2.769 -26.361 1.00 87.50 281 GLU A CA 1
ATOM 2300 C C . GLU A 1 281 ? 21.010 -3.988 -27.133 1.00 87.50 281 GLU A C 1
ATOM 2302 O O . GLU A 1 281 ? 21.765 -4.918 -27.415 1.00 87.50 281 GLU A O 1
ATOM 2307 N N . ALA A 1 282 ? 19.737 -3.971 -27.545 1.00 86.38 282 ALA A N 1
ATOM 2308 C CA . ALA A 1 282 ? 19.155 -5.041 -28.351 1.00 86.38 282 ALA A CA 1
ATOM 2309 C C . ALA A 1 282 ? 19.894 -5.218 -29.687 1.00 86.38 282 ALA A C 1
ATOM 2311 O O . ALA A 1 282 ? 20.141 -6.347 -30.114 1.00 86.38 282 ALA A O 1
ATOM 2312 N N . THR A 1 283 ? 20.297 -4.112 -30.320 1.00 87.88 283 THR A N 1
ATOM 2313 C CA . THR A 1 283 ? 21.085 -4.132 -31.560 1.00 87.88 283 THR A CA 1
ATOM 2314 C C . THR A 1 283 ? 22.457 -4.767 -31.335 1.00 87.88 283 THR A C 1
ATOM 2316 O O . THR A 1 283 ? 22.858 -5.626 -32.117 1.00 87.88 283 THR A O 1
ATOM 2319 N N . ILE A 1 284 ? 23.149 -4.413 -30.246 1.00 85.69 284 ILE A N 1
ATOM 2320 C CA . ILE A 1 284 ? 24.456 -4.990 -29.891 1.00 85.69 284 ILE A CA 1
ATOM 2321 C C . ILE A 1 284 ? 24.334 -6.497 -29.629 1.00 85.69 284 ILE A C 1
ATOM 2323 O O . ILE A 1 284 ? 25.139 -7.283 -30.129 1.00 85.69 284 ILE A O 1
ATOM 2327 N N . LEU A 1 285 ? 23.318 -6.928 -28.875 1.00 86.00 285 LEU A N 1
ATOM 2328 C CA . LEU A 1 285 ? 23.084 -8.348 -28.593 1.00 86.00 285 LEU A CA 1
ATOM 2329 C C . LEU A 1 285 ? 22.767 -9.143 -29.862 1.00 86.00 285 LEU A C 1
ATOM 2331 O O . LEU A 1 285 ? 23.283 -10.249 -30.033 1.00 86.00 285 LEU A O 1
ATOM 2335 N N . LEU A 1 286 ? 21.950 -8.583 -30.759 1.00 86.44 286 LEU A N 1
ATOM 2336 C CA . LEU A 1 286 ? 21.645 -9.194 -32.050 1.00 86.44 286 LEU A CA 1
ATOM 2337 C C . LEU A 1 286 ? 22.906 -9.329 -32.907 1.00 86.44 286 LEU A C 1
ATOM 2339 O O . LEU A 1 286 ? 23.144 -10.392 -33.480 1.00 86.44 286 LEU A O 1
ATOM 2343 N N . GLU A 1 287 ? 23.731 -8.283 -32.955 1.00 85.44 287 GLU A N 1
ATOM 2344 C CA . GLU A 1 287 ? 25.011 -8.321 -33.652 1.00 85.44 287 GLU A CA 1
ATOM 2345 C C . GLU A 1 287 ? 25.882 -9.458 -33.093 1.00 85.44 287 GLU A C 1
ATOM 2347 O O . GLU A 1 287 ? 26.289 -10.349 -33.842 1.00 85.44 287 GLU A O 1
ATOM 2352 N N . LEU A 1 288 ? 26.100 -9.507 -31.773 1.00 84.06 288 LEU A N 1
ATOM 2353 C CA . LEU A 1 288 ? 26.892 -10.551 -31.108 1.00 84.06 288 LEU A CA 1
ATOM 2354 C C . LEU A 1 288 ? 26.347 -11.969 -31.343 1.00 84.06 288 LEU A C 1
ATOM 2356 O O . LEU A 1 288 ? 27.126 -12.910 -31.524 1.00 84.06 288 LEU A O 1
ATOM 2360 N N . ALA A 1 289 ? 25.026 -12.143 -31.356 1.00 84.31 289 ALA A N 1
ATOM 2361 C CA . ALA A 1 289 ? 24.399 -13.425 -31.656 1.00 84.31 289 ALA A CA 1
ATOM 2362 C C . ALA A 1 289 ? 24.693 -13.868 -33.097 1.00 84.31 289 ALA A C 1
ATOM 2364 O O . ALA A 1 289 ? 25.093 -15.011 -33.318 1.00 84.31 289 ALA A O 1
ATOM 2365 N N . LEU A 1 290 ? 24.582 -12.953 -34.065 1.00 83.06 290 LEU A N 1
ATOM 2366 C CA . LEU A 1 290 ? 24.900 -13.223 -35.470 1.00 83.06 290 LEU A CA 1
ATOM 2367 C C . LEU A 1 290 ? 26.383 -13.555 -35.665 1.00 83.06 290 LEU A C 1
ATOM 2369 O O . LEU A 1 290 ? 26.718 -14.485 -36.405 1.00 83.06 290 LEU A O 1
ATOM 2373 N N . TRP A 1 291 ? 27.273 -12.864 -34.949 1.00 79.56 291 TRP A N 1
ATOM 2374 C CA . TRP A 1 291 ? 28.693 -13.212 -34.885 1.00 79.56 291 TRP A CA 1
ATOM 2375 C C . TRP A 1 291 ? 28.914 -14.644 -34.394 1.00 79.56 291 TRP A C 1
ATOM 2377 O O . TRP A 1 291 ? 29.682 -15.389 -35.005 1.00 79.56 291 TRP A O 1
ATOM 2387 N N . LYS A 1 292 ? 28.242 -15.043 -33.309 1.00 83.25 292 LYS A N 1
ATOM 2388 C CA . LYS A 1 292 ? 28.358 -16.391 -32.745 1.00 83.25 292 LYS A CA 1
ATOM 2389 C C . LYS A 1 292 ? 27.849 -17.461 -33.712 1.00 83.25 292 LYS A C 1
ATOM 2391 O O . LYS A 1 292 ? 28.595 -18.392 -33.992 1.00 83.25 292 LYS A O 1
ATOM 2396 N N . CYS A 1 293 ? 26.649 -17.294 -34.274 1.00 81.69 293 CYS A N 1
ATOM 2397 C CA . CYS A 1 293 ? 26.089 -18.226 -35.261 1.00 81.69 293 CYS A CA 1
ATOM 2398 C C . CYS A 1 293 ? 27.053 -18.445 -36.429 1.00 81.69 293 CYS A C 1
ATOM 2400 O O . CYS A 1 293 ? 27.350 -19.576 -36.802 1.00 81.69 293 CYS A O 1
ATOM 2402 N N . ARG A 1 294 ? 27.633 -17.357 -36.944 1.00 78.94 294 ARG A N 1
ATOM 2403 C CA . ARG A 1 294 ? 28.599 -17.441 -38.035 1.00 78.94 294 ARG A CA 1
ATOM 2404 C C . ARG A 1 294 ? 29.879 -18.189 -37.656 1.00 78.94 294 ARG A C 1
ATOM 2406 O O . ARG A 1 294 ? 30.458 -18.884 -38.493 1.00 78.94 294 ARG A O 1
ATOM 2413 N N . LEU A 1 295 ? 30.364 -18.012 -36.429 1.00 76.81 295 LEU A N 1
ATOM 2414 C CA . LEU A 1 295 ? 31.534 -18.739 -35.941 1.00 76.81 295 LEU A CA 1
ATOM 2415 C C . LEU A 1 295 ? 31.239 -20.236 -35.803 1.00 76.81 295 LEU A C 1
ATOM 2417 O O . LEU A 1 295 ? 32.086 -21.040 -36.199 1.00 76.81 295 LEU A O 1
ATOM 2421 N N . ASP A 1 296 ? 30.052 -20.596 -35.317 1.00 81.00 296 ASP A N 1
ATOM 2422 C CA . ASP A 1 296 ? 29.621 -21.986 -35.164 1.00 81.00 296 ASP A CA 1
ATOM 2423 C C . ASP A 1 296 ? 29.498 -22.681 -36.535 1.00 81.00 296 ASP A C 1
ATOM 2425 O O . ASP A 1 296 ? 30.043 -23.772 -36.711 1.00 81.00 296 ASP A O 1
ATOM 2429 N N . ASP A 1 297 ? 28.942 -22.007 -37.548 1.00 80.38 297 ASP A N 1
ATOM 2430 C CA . ASP A 1 297 ? 28.897 -22.507 -38.934 1.00 80.38 297 ASP A CA 1
ATOM 2431 C C . ASP A 1 297 ? 30.300 -22.701 -39.539 1.00 80.38 297 ASP A C 1
ATOM 2433 O O . ASP A 1 297 ? 30.550 -23.621 -40.321 1.00 80.38 297 ASP A O 1
ATOM 2437 N N . SER A 1 298 ? 31.255 -21.843 -39.165 1.00 72.19 298 SER A N 1
ATOM 2438 C CA . SER A 1 298 ? 32.630 -21.901 -39.679 1.00 72.19 298 SER A CA 1
ATOM 2439 C C . SER A 1 298 ? 33.499 -22.995 -39.038 1.00 72.19 298 SER A C 1
ATOM 2441 O O . SER A 1 298 ? 34.606 -23.260 -39.514 1.00 72.19 298 SER A O 1
ATOM 2443 N N . SER A 1 299 ? 33.012 -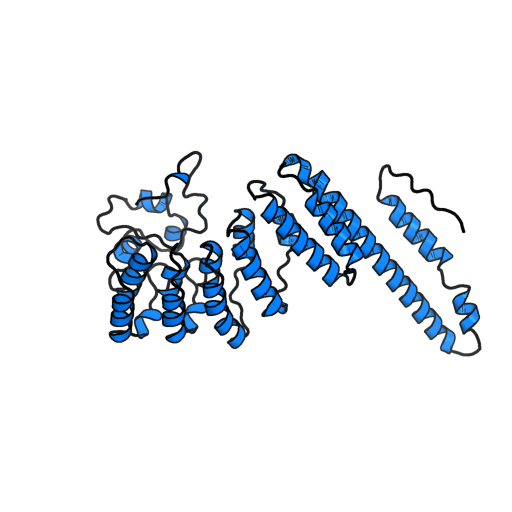23.662 -37.986 1.00 61.09 299 SER A N 1
ATOM 2444 C CA . SER A 1 299 ? 33.735 -24.728 -37.275 1.00 61.09 299 SER A CA 1
ATOM 2445 C C . SER A 1 299 ? 33.899 -26.032 -38.081 1.00 61.09 299 SER A C 1
ATOM 2447 O O . SER A 1 299 ? 34.664 -26.907 -37.677 1.00 61.09 299 SER A O 1
ATOM 2449 N N . ALA A 1 300 ? 33.280 -26.134 -39.265 1.00 58.50 300 ALA A N 1
ATOM 2450 C CA . ALA A 1 300 ? 33.378 -27.288 -40.165 1.00 58.50 300 ALA A CA 1
ATOM 2451 C C . ALA A 1 300 ? 34.709 -27.414 -40.945 1.00 58.50 300 ALA A C 1
ATOM 2453 O O . ALA A 1 300 ? 34.900 -28.385 -41.675 1.00 58.50 300 ALA A O 1
ATOM 2454 N N . GLY A 1 301 ? 35.665 -26.495 -40.774 1.00 62.16 301 GLY A N 1
ATOM 2455 C CA . GLY A 1 301 ? 37.040 -26.680 -41.245 1.00 62.16 301 GLY A CA 1
ATOM 2456 C C . GLY A 1 301 ? 37.632 -25.465 -41.957 1.00 62.16 301 GLY A C 1
ATOM 2457 O O . GLY A 1 301 ? 37.013 -24.854 -42.825 1.00 62.16 301 GLY A O 1
ATOM 2458 N N . SER A 1 302 ? 38.898 -25.189 -41.635 1.00 61.53 302 SER A N 1
ATOM 2459 C CA . SER A 1 302 ? 39.773 -24.136 -42.180 1.00 61.53 302 SER A CA 1
ATOM 2460 C C . SER A 1 302 ? 39.700 -22.755 -41.506 1.00 61.53 302 SER A C 1
ATOM 2462 O O . SER A 1 302 ? 38.731 -22.396 -40.848 1.00 61.53 302 SER A O 1
ATOM 2464 N N . ASN A 1 303 ? 40.804 -22.010 -41.647 1.00 61.94 303 ASN A N 1
ATOM 2465 C CA . ASN A 1 303 ? 41.229 -20.766 -40.981 1.00 61.94 303 ASN A CA 1
ATOM 2466 C C . ASN A 1 303 ? 40.304 -19.527 -41.146 1.00 61.94 303 ASN A C 1
ATOM 2468 O O . ASN A 1 303 ? 40.775 -18.393 -41.239 1.00 61.94 303 ASN A O 1
ATOM 2472 N N . ASN A 1 304 ? 38.982 -19.698 -41.138 1.00 60.72 304 ASN A N 1
ATOM 2473 C CA . ASN A 1 304 ? 37.992 -18.680 -41.501 1.00 60.72 304 ASN A CA 1
ATOM 2474 C C . ASN A 1 304 ? 37.650 -17.644 -40.415 1.00 60.72 304 ASN A C 1
ATOM 2476 O O . ASN A 1 304 ? 36.814 -16.772 -40.652 1.00 60.72 304 ASN A O 1
ATOM 2480 N N . ARG A 1 305 ? 38.323 -17.647 -39.255 1.00 60.50 305 ARG A N 1
ATOM 2481 C CA . ARG A 1 305 ? 38.101 -16.630 -38.203 1.00 60.50 305 ARG A CA 1
ATOM 2482 C C . ARG A 1 305 ? 38.317 -15.192 -38.693 1.00 60.50 305 ARG A C 1
ATOM 2484 O O . ARG A 1 305 ? 37.625 -14.286 -38.241 1.00 60.50 305 ARG A O 1
ATOM 2491 N N . VAL A 1 306 ? 39.264 -14.976 -39.608 1.00 63.41 306 VAL A N 1
ATOM 2492 C CA .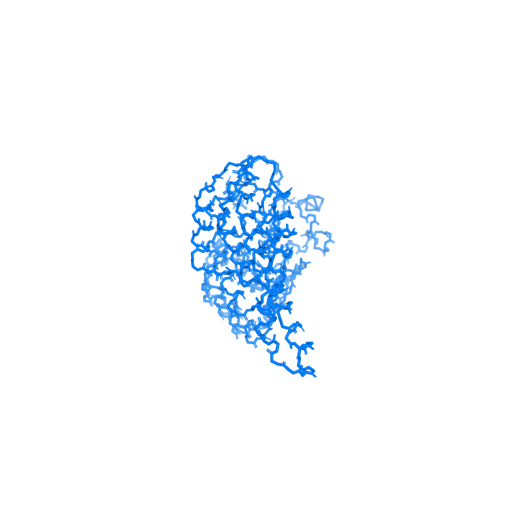 VAL A 1 306 ? 39.555 -13.640 -40.164 1.00 63.41 306 VAL A CA 1
ATOM 2493 C C . VAL A 1 306 ? 38.513 -13.233 -41.212 1.00 63.41 306 VAL A C 1
ATOM 2495 O O . VAL A 1 306 ? 38.071 -12.090 -41.209 1.00 63.41 306 VAL A O 1
ATOM 2498 N N . ALA A 1 307 ? 38.046 -14.166 -42.047 1.00 59.72 307 ALA A N 1
ATOM 2499 C CA . ALA A 1 307 ? 36.992 -13.904 -43.032 1.00 59.72 307 ALA A CA 1
ATOM 2500 C C . ALA A 1 307 ? 35.634 -13.619 -42.367 1.00 59.72 307 ALA A C 1
ATOM 2502 O O . ALA A 1 307 ? 34.906 -12.723 -42.803 1.00 59.72 307 ALA A O 1
ATOM 2503 N N . ALA A 1 308 ? 35.327 -14.317 -41.267 1.00 57.19 308 ALA A N 1
ATOM 2504 C CA . ALA A 1 308 ? 34.152 -14.050 -40.444 1.00 57.19 308 ALA A CA 1
ATOM 2505 C C . ALA A 1 308 ? 34.169 -12.630 -39.855 1.00 57.19 308 ALA A C 1
ATOM 2507 O O . ALA A 1 308 ? 33.108 -12.033 -39.764 1.00 57.19 308 ALA A O 1
ATOM 2508 N N . ARG A 1 309 ? 35.346 -12.057 -39.548 1.00 58.75 309 ARG A N 1
ATOM 2509 C CA . ARG A 1 309 ? 35.475 -10.664 -39.076 1.00 58.75 309 ARG A CA 1
ATOM 2510 C C . ARG A 1 309 ? 35.207 -9.587 -40.122 1.00 58.75 309 ARG A C 1
ATOM 2512 O O . ARG A 1 309 ? 34.869 -8.475 -39.746 1.00 58.75 309 ARG A O 1
ATOM 2519 N N . ILE A 1 310 ? 35.404 -9.890 -41.401 1.00 59.97 310 ILE A N 1
ATOM 2520 C CA . ILE A 1 310 ? 35.359 -8.887 -42.481 1.00 59.97 310 ILE A CA 1
ATOM 2521 C C . ILE A 1 310 ? 33.979 -8.834 -43.150 1.00 59.97 310 ILE A C 1
ATOM 2523 O O . ILE A 1 310 ? 33.636 -7.847 -43.782 1.00 59.97 310 ILE A O 1
ATOM 2527 N N . SER A 1 311 ? 33.170 -9.886 -43.025 1.00 57.91 311 SER A N 1
ATOM 2528 C CA . SER A 1 311 ? 31.923 -10.029 -43.795 1.00 57.91 311 SER A CA 1
ATOM 2529 C C . SER A 1 311 ? 30.664 -10.132 -42.931 1.00 57.91 311 SER A C 1
ATOM 2531 O O . SER A 1 311 ? 29.575 -10.396 -43.440 1.00 57.91 311 SER A O 1
ATOM 2533 N N . CYS A 1 312 ? 30.800 -9.995 -41.615 1.00 52.38 312 CYS A N 1
ATOM 2534 C CA . CYS A 1 312 ? 29.764 -10.143 -40.589 1.00 52.38 312 CYS A CA 1
ATOM 2535 C C . CYS A 1 312 ? 28.830 -8.937 -40.498 1.00 52.38 312 CYS A C 1
ATOM 2537 O O . CYS A 1 312 ? 28.704 -8.344 -39.439 1.00 52.38 312 CYS A O 1
ATOM 2539 N N . GLY A 1 313 ? 28.170 -8.579 -41.595 1.00 53.34 313 GLY A N 1
ATOM 2540 C CA . GLY A 1 313 ? 26.886 -7.884 -41.544 1.00 53.34 313 GLY A CA 1
ATOM 2541 C C . GLY A 1 313 ? 26.816 -6.543 -40.811 1.00 53.34 313 GLY A C 1
ATOM 2542 O O . GLY A 1 313 ? 25.715 -6.025 -40.749 1.00 53.34 313 GLY A O 1
ATOM 2543 N N . ALA A 1 314 ? 27.903 -5.948 -40.310 1.00 57.97 314 ALA A N 1
ATOM 2544 C CA . ALA A 1 314 ? 27.877 -4.605 -39.740 1.00 57.97 314 ALA A CA 1
ATOM 2545 C C . ALA A 1 314 ? 27.315 -3.636 -40.787 1.00 57.97 314 ALA A C 1
ATOM 2547 O O . ALA A 1 314 ? 26.366 -2.924 -40.505 1.00 57.97 314 ALA A O 1
ATOM 2548 N N . ASP A 1 315 ? 27.746 -3.747 -42.045 1.00 54.28 315 ASP A N 1
ATOM 2549 C CA . ASP A 1 315 ? 27.198 -2.953 -43.151 1.00 54.28 315 ASP A CA 1
ATOM 2550 C C . ASP A 1 315 ? 25.709 -3.224 -43.448 1.00 54.28 315 ASP A C 1
ATOM 2552 O O . ASP A 1 315 ? 25.027 -2.360 -43.995 1.00 54.28 315 ASP A O 1
ATOM 2556 N N . PHE A 1 316 ? 25.176 -4.401 -43.101 1.00 55.09 316 PHE A N 1
ATOM 2557 C CA . PHE A 1 316 ? 23.778 -4.771 -43.363 1.00 55.09 316 PHE A CA 1
ATOM 2558 C C . PHE A 1 316 ? 22.864 -4.438 -42.173 1.00 55.09 316 PHE A C 1
ATOM 2560 O O . PHE A 1 316 ? 21.842 -3.781 -42.338 1.00 55.09 316 PHE A O 1
ATOM 2567 N N . ILE A 1 317 ? 23.264 -4.823 -40.958 1.00 56.62 317 ILE A N 1
ATOM 2568 C CA . ILE A 1 317 ? 22.575 -4.514 -39.701 1.00 56.62 317 ILE A CA 1
ATOM 2569 C C . ILE A 1 317 ? 22.592 -3.011 -39.459 1.00 56.62 317 ILE A C 1
ATOM 2571 O O . ILE A 1 317 ? 21.546 -2.460 -39.148 1.00 56.62 317 ILE A O 1
ATOM 2575 N N . ILE A 1 318 ? 23.730 -2.327 -39.638 1.00 60.84 318 ILE A N 1
ATOM 2576 C CA . ILE A 1 318 ? 23.783 -0.872 -39.463 1.00 60.84 318 ILE A CA 1
ATOM 2577 C C . ILE A 1 318 ? 22.830 -0.215 -40.456 1.00 60.84 318 ILE A C 1
ATOM 2579 O O . ILE A 1 318 ? 22.039 0.606 -40.028 1.00 60.84 318 ILE A O 1
ATOM 2583 N N . ASN A 1 319 ? 22.806 -0.594 -41.737 1.00 56.16 319 ASN A N 1
ATOM 2584 C CA . ASN A 1 319 ? 21.899 0.057 -42.690 1.00 56.16 319 ASN A CA 1
ATOM 2585 C C . ASN A 1 319 ? 20.412 -0.167 -42.367 1.00 56.16 319 ASN A C 1
ATOM 2587 O O . ASN A 1 319 ? 19.652 0.801 -42.353 1.00 56.16 319 ASN A O 1
ATOM 2591 N N . GLU A 1 320 ? 19.993 -1.393 -42.051 1.00 56.97 320 GLU A N 1
ATOM 2592 C CA . GLU A 1 320 ? 18.580 -1.691 -41.772 1.00 56.97 320 GLU A CA 1
ATOM 2593 C C . GLU A 1 320 ? 18.133 -1.188 -40.386 1.00 56.97 320 GLU A C 1
ATOM 2595 O O . GLU A 1 320 ? 17.055 -0.607 -40.238 1.00 56.97 320 GLU A O 1
ATOM 2600 N N . VAL A 1 321 ? 18.978 -1.322 -39.358 1.00 60.50 321 VAL A N 1
ATOM 2601 C CA . VAL A 1 321 ? 18.681 -0.826 -38.005 1.00 60.50 321 VAL A CA 1
ATOM 2602 C C . VAL A 1 321 ? 18.748 0.701 -37.949 1.00 60.50 321 VAL A C 1
ATOM 2604 O O . VAL A 1 321 ? 17.897 1.317 -37.310 1.00 60.50 321 VAL A O 1
ATOM 2607 N N . VAL A 1 322 ? 19.692 1.344 -38.648 1.00 60.25 322 VAL A N 1
ATOM 2608 C CA . VAL A 1 322 ? 19.751 2.814 -38.745 1.00 60.25 322 VAL A CA 1
ATOM 2609 C C . VAL A 1 322 ? 18.536 3.356 -39.486 1.00 60.25 322 VAL A C 1
ATOM 2611 O O . VAL A 1 322 ? 17.992 4.370 -39.053 1.00 60.25 322 VAL A O 1
ATOM 2614 N N . GLN A 1 323 ? 18.054 2.700 -40.546 1.00 61.34 323 GLN A N 1
ATOM 2615 C CA . GLN A 1 323 ? 16.809 3.111 -41.203 1.00 61.34 323 GLN A CA 1
ATOM 2616 C C . GLN A 1 323 ? 15.597 2.977 -40.275 1.00 61.34 323 GLN A C 1
ATOM 2618 O O . GLN A 1 323 ? 14.804 3.915 -40.183 1.00 61.34 323 GLN A O 1
ATOM 2623 N N . TYR A 1 324 ? 15.489 1.877 -39.525 1.00 56.31 324 TYR A N 1
ATOM 2624 C CA . TYR A 1 324 ? 14.421 1.682 -38.539 1.00 56.31 324 TYR A CA 1
ATOM 2625 C C . TYR A 1 324 ? 14.464 2.733 -37.411 1.00 56.31 324 TYR A C 1
ATOM 2627 O O . TYR A 1 324 ? 13.440 3.314 -37.045 1.00 56.31 324 TYR A O 1
ATOM 2635 N N . LEU A 1 325 ? 15.663 3.049 -36.912 1.00 55.09 325 LEU A N 1
ATOM 2636 C CA . LEU A 1 325 ? 15.903 4.110 -35.927 1.00 55.09 325 LEU A CA 1
ATOM 2637 C C . LEU A 1 325 ? 15.585 5.512 -36.471 1.00 55.09 325 LEU A C 1
ATOM 2639 O O . LEU A 1 325 ? 15.080 6.357 -35.735 1.00 55.09 325 LEU A O 1
ATOM 2643 N N . SER A 1 326 ? 15.853 5.755 -37.754 1.00 60.94 326 SER A N 1
ATOM 2644 C CA . SER A 1 326 ? 15.631 7.051 -38.412 1.00 60.94 326 SER A CA 1
ATOM 2645 C C . SER A 1 326 ? 14.160 7.308 -38.753 1.00 60.94 326 SER A C 1
ATOM 2647 O O . SER A 1 326 ? 13.768 8.456 -38.940 1.00 60.94 326 SER A O 1
ATOM 2649 N N . PHE A 1 327 ? 13.327 6.265 -38.815 1.00 54.78 327 PHE A N 1
ATOM 2650 C CA . PHE A 1 327 ? 11.906 6.380 -39.163 1.00 54.78 327 PHE A CA 1
ATOM 2651 C C . PHE A 1 327 ? 11.015 6.894 -38.017 1.00 54.78 327 PHE A C 1
ATOM 2653 O O . PHE A 1 327 ? 9.841 7.186 -38.236 1.00 54.78 327 PHE A O 1
ATOM 2660 N N . SER A 1 328 ? 11.553 7.007 -36.798 1.00 45.78 328 SER A N 1
ATOM 2661 C CA . SER A 1 328 ? 10.761 7.275 -35.587 1.00 45.78 328 SER A CA 1
ATOM 2662 C C . SER A 1 328 ? 10.708 8.747 -35.146 1.00 45.78 328 SER A C 1
ATOM 2664 O O . SER A 1 328 ? 10.010 9.050 -34.183 1.00 45.78 328 SER A O 1
ATOM 2666 N N . GLU A 1 329 ? 11.376 9.682 -35.834 1.00 45.28 329 GLU A N 1
ATOM 2667 C CA . GLU A 1 329 ? 11.244 11.122 -35.548 1.00 45.28 329 GLU A CA 1
ATOM 2668 C C . GLU A 1 329 ? 10.686 11.900 -36.753 1.00 45.28 329 GLU A C 1
ATOM 2670 O O . GLU A 1 329 ? 11.355 12.018 -37.783 1.00 45.28 329 GLU A O 1
ATOM 2675 N N . PRO A 1 330 ? 9.520 12.558 -36.630 1.00 50.34 330 PRO A N 1
ATOM 2676 C CA . PRO A 1 330 ? 9.263 13.749 -37.409 1.00 50.34 330 PRO A CA 1
ATOM 2677 C C . PRO A 1 330 ? 10.089 14.889 -36.788 1.00 50.34 330 PRO A C 1
ATOM 2679 O O . PRO A 1 330 ? 9.751 15.380 -35.717 1.00 50.34 330 PRO A O 1
ATOM 2682 N N . THR A 1 331 ? 11.126 15.346 -37.503 1.00 48.62 331 THR A N 1
ATOM 2683 C CA . THR A 1 331 ? 11.752 16.694 -37.431 1.00 48.62 331 THR A CA 1
ATOM 2684 C C . THR A 1 331 ? 13.075 16.963 -36.685 1.00 48.62 331 THR A C 1
ATOM 2686 O O . THR A 1 331 ? 13.412 18.139 -36.543 1.00 48.62 331 THR A O 1
ATOM 2689 N N . THR A 1 332 ? 13.937 15.981 -36.382 1.00 43.91 332 THR A N 1
ATOM 2690 C CA . THR A 1 332 ? 15.343 16.305 -36.018 1.00 43.91 332 THR A CA 1
ATOM 2691 C C . THR A 1 332 ? 16.358 15.712 -36.992 1.00 43.91 332 THR A C 1
ATOM 2693 O O . THR A 1 332 ? 16.613 14.513 -37.031 1.00 43.91 332 THR A O 1
ATOM 2696 N N . THR A 1 333 ? 16.976 16.581 -37.794 1.00 37.91 333 THR A N 1
ATOM 2697 C CA . THR A 1 333 ? 18.035 16.231 -38.750 1.00 37.91 333 THR A CA 1
ATOM 2698 C C . THR A 1 333 ? 19.316 15.827 -38.015 1.00 37.91 333 THR A C 1
ATOM 2700 O O . THR A 1 333 ? 20.114 16.681 -37.627 1.00 37.91 333 THR A O 1
ATOM 2703 N N . ILE A 1 334 ? 19.551 14.526 -37.846 1.00 38.03 334 ILE A N 1
ATOM 2704 C CA . ILE A 1 334 ? 20.831 13.994 -37.362 1.00 38.03 334 ILE A CA 1
ATOM 2705 C C . ILE A 1 334 ? 21.804 13.912 -38.547 1.00 38.03 334 ILE A C 1
ATOM 2707 O O . ILE A 1 334 ? 21.589 13.160 -39.495 1.00 38.03 334 ILE A O 1
ATOM 2711 N N . LYS A 1 335 ? 22.895 14.688 -38.507 1.00 37.03 335 LYS A N 1
ATOM 2712 C CA . LYS A 1 335 ? 24.025 14.527 -39.436 1.00 37.03 335 LYS A CA 1
ATOM 2713 C C . LYS A 1 335 ? 24.921 13.397 -38.936 1.00 37.03 335 LYS A C 1
ATOM 2715 O O . LYS A 1 335 ? 25.641 13.576 -37.957 1.00 37.03 335 LYS A O 1
ATOM 2720 N N . ILE A 1 336 ? 24.887 12.256 -39.617 1.00 38.25 336 ILE A N 1
ATOM 2721 C CA . ILE A 1 336 ? 25.845 11.169 -39.404 1.00 38.25 336 ILE A CA 1
ATOM 2722 C C . ILE A 1 336 ? 27.135 11.517 -40.156 1.00 38.25 336 ILE A C 1
ATOM 2724 O O . ILE A 1 336 ? 27.107 11.818 -41.349 1.00 38.25 336 ILE A O 1
ATOM 2728 N N . ILE A 1 337 ? 28.262 11.509 -39.443 1.00 33.84 337 ILE A N 1
ATOM 2729 C CA . ILE A 1 337 ? 29.602 11.611 -40.028 1.00 33.84 337 ILE A CA 1
ATOM 2730 C C . ILE A 1 337 ? 29.939 10.236 -40.614 1.00 33.84 337 ILE A C 1
ATOM 2732 O O . ILE A 1 337 ? 29.993 9.254 -39.877 1.00 33.84 337 ILE A O 1
ATOM 2736 N N . GLN A 1 338 ? 30.128 10.172 -41.933 1.00 31.05 338 GLN A N 1
ATOM 2737 C CA . GLN A 1 338 ? 30.711 9.007 -42.602 1.00 31.05 338 GLN A CA 1
ATOM 2738 C C . GLN A 1 338 ? 32.174 8.872 -42.153 1.00 31.05 338 GLN A C 1
ATOM 2740 O O . GLN A 1 338 ? 32.920 9.851 -42.235 1.00 31.05 338 GLN A O 1
ATOM 2745 N N . ILE A 1 339 ? 32.546 7.696 -41.639 1.00 35.06 339 ILE A N 1
ATOM 2746 C CA . ILE A 1 339 ? 33.936 7.321 -41.328 1.00 35.06 339 ILE A CA 1
ATOM 2747 C C . ILE A 1 339 ? 34.597 6.783 -42.592 1.00 35.06 339 ILE A C 1
ATOM 2749 O O . ILE A 1 339 ? 33.924 5.993 -43.294 1.00 35.06 339 ILE A O 1
#

Secondary structure (DSSP, 8-state):
----GGG-SSS-TTTS-TT-------TT----HHHHHHHSHHHHHTT--HHHHHTTTTT-HHHHHHHHHHTT-SS--HHHHHHHHHH-GGGGG---TTS--HHHHHHTSS---HHHHHHHHHH-GGGGS---TTS--HHHHHHHTT--HHHHHHHHHHHHHHT-----HHHHHHHHHTT-S-HHHHHHHHHHHHHH-GGG---HHHIIIIIITT-TTS-HHHHHHHHHHHHHHHHHHTT---HHHHHHHHHHHHT--S-GGGHHHHHHHHHHHHHHHHHHHHHHHHHHHHHHHHHHHGGGSSSTHHHHHHHSSHHHHHHHHHHHHHTT-SS----PPP-

pLDDT: mean 84.64, std 18.17, range [28.16, 98.44]

Sequence (339 aa):
MDVPTSYHEEYGALQFGPFLGNISIAPDSSIHEGAYEGMFHGFYYRGCTLDRMKARFRQLPLHEICFDYSNQHTNVTFEQVLKCLEDNADAVLEKDCIGMTPLHIIACSTNHDVRLFQKLISISHKTLMDSDIFGRTVLDYALLSDAPEEVFDSLFEPFVKMGELPLNLELVYSAAEHNVPALQTWEVFSDYVERFFPAHDLDWDDLFLRKVHPNCKMPIITYRWFARKATNQRMIKMATLTLTRQSKINEMIDGFQSCVWLWKLQVGPVWELMKRWELQEATILLELALWKCRLDDSSAGSNNRVAARISCGADFIINEVVQYLSFSEPTTTIKIIQI

Radius of gyration: 27.86 Å; chains: 1; bounding box: 73×49×75 Å

Foldseek 3Di:
DPPPPVQDDDPQSQVPPPQPPQDADALPDPDDFVNCCVRVVVCVVLPCGPNQRNCQCPVLVLLVLLLCVQQVPDPRDPVNNVVVCVVPVCSQVDATSFQQGSLLSNLLGLHNDLVVLLVSCVSPVPQQLGATSVRDGSVLSNQQNVHDLSSVVSSLVSCLVVVHDSDDLVSVLSCLLSQPDDLNSVVSVVCSCCVRPVVVVNQLLCSLPPRNLQRLPHDLVSNLVSLLVNLVSLCVVLVNDDPVLSVVLSVLSVPDDSDSVCSCVRSVVSVVVSVVSSLVVVLVVVLVVLLVVVVVVVPPDDDCPVVSVPPSCPVPSCVVSVVVVVVPDDDDDDDDDDD

Organism: Thalassiosira oceanica (NCBI:txid159749)

InterPro domains:
  IPR036770 Ankyrin repeat-containing domain superfamily [G3DSA:1.25.40.20] (47-206)